Protein AF-A0A0G1YR12-F1 (afdb_monomer_lite)

Sequence (339 aa):
MFDPSAAITYNVSQAGKLYRMRDLPEFLRQFSARSVKFANAVEEYQRSRGLKADGCLGPKTLAALRAGAVVVAPPPEPPRAKETPAENPMLPPDAWLAAVLRPPTPLSGSIRVYGQDVAIDGCRIVRFDEPNSFSFYEDPASFKPRTRKANVTVWHDSVTQDAKSCYQVLRHRRKDDGSLMHLSTHFIIDVDGVIYQCLDPKDVGRHAGGERPGWNAASVGIDIANPLDPSLDGRGRVLRPVSSWSPRKGYWDLTSAQIFAARKLKDTLVKALPIADDCPRTAAKLPVYMRANEYLAPLDPTTYSGSVSHAQISKSRYDGNDALSWLFGEFAPIKESTS

Foldseek 3Di:
DADLVVQLVQQVVCDVPVDDLVPAPPCLSVDDSNDSSNLQSLLVQCVQQVHNSRSHCDPVSVCVRVVPDDGDDDDDDDDDDDDDDDDDDPDPPVVVVVVLPPQDDWDWDWDAAPNDTFIQTRAAEDELPHPPALALVVPPVQKAFAPDQAQEAAEFAQLAQFPVVSSCCQCCPADPVRHHPSADAQWEQTLQLYIGGHDHSRMFGHHQDQDPVGLSNRYHYYYYHFNQPPVDDLVQFDFAQDDLLHPNGTGTAHDSSNLSNLQSVQVRCVVRTNADLDAFAAPVRAHDLDGVPGDGDADDSVPDHYYYYSVNNDVVDRTRSNNCCCSPHPNDDPPDPPD

Radius of gyration: 23.26 Å; chains: 1; bounding box: 72×60×51 Å

Secondary structure (DSSP, 8-state):
---HHHHHHHHHHHBTTTB-GGGS-HHHHTS-TTSHHHHHHHHHHHHHTTS--SS---HHHHHHHHT---PPPPPPPSPPPP-PPPP-----HHHHHHHHT---S--EEEEEETTEEEEEET--EEETTSTT---STT-GGG-EE-SS---EEEEEE-SSSSHHHHHHHHHH-B-TTS-B-----SEEE-TT--EEE-S-TTEE-SSS--SSSPHHHHEEEEEE-----TTS--TTPPEEPPPTTS-TT-EEPPPHHHHHHHHHHHHHHHHHSS--S---B-TTSPBP---TT--PPPP-TTT--EEEEHHHH-TT---SHHHHHHHHSTTSPP-----

Structure (mmCIF, N/CA/C/O backbone):
data_AF-A0A0G1YR12-F1
#
_entry.id   AF-A0A0G1YR12-F1
#
loop_
_atom_site.group_PDB
_atom_site.id
_atom_site.type_symbol
_atom_site.label_atom_id
_atom_site.label_alt_id
_atom_site.label_comp_id
_atom_site.label_asym_id
_atom_site.label_entity_id
_atom_site.label_seq_id
_atom_site.pdbx_PDB_ins_code
_atom_site.Cartn_x
_atom_site.Cartn_y
_atom_site.Cartn_z
_atom_site.occupancy
_atom_site.B_iso_or_equiv
_atom_site.auth_seq_id
_atom_site.auth_comp_id
_atom_site.auth_asym_id
_atom_site.auth_atom_id
_atom_site.pdbx_PDB_model_num
ATOM 1 N N . MET A 1 1 ? 24.520 -30.887 -2.871 1.00 59.59 1 MET A N 1
ATOM 2 C CA . MET A 1 1 ? 24.064 -29.938 -1.837 1.00 59.59 1 MET A CA 1
ATOM 3 C C . MET A 1 1 ? 25.013 -28.753 -1.872 1.00 59.59 1 MET A C 1
ATOM 5 O O . MET A 1 1 ? 26.208 -28.982 -2.009 1.00 59.59 1 MET A O 1
ATOM 9 N N . PHE A 1 2 ? 24.492 -27.530 -1.886 1.00 79.25 2 PHE A N 1
ATOM 10 C CA . PHE A 1 2 ? 25.303 -26.311 -1.912 1.00 79.25 2 PHE A CA 1
ATOM 11 C C . PHE A 1 2 ? 26.054 -26.155 -0.579 1.00 79.25 2 PHE A C 1
ATOM 13 O O . PHE A 1 2 ? 25.431 -26.234 0.477 1.00 79.25 2 PHE A O 1
ATOM 20 N N . ASP A 1 3 ? 27.376 -25.969 -0.641 1.00 84.94 3 ASP A N 1
ATOM 21 C CA . ASP A 1 3 ? 28.241 -25.672 0.509 1.00 84.94 3 ASP A CA 1
ATOM 22 C C . ASP A 1 3 ? 28.806 -24.245 0.365 1.00 84.94 3 ASP A C 1
ATOM 24 O O . ASP A 1 3 ? 29.720 -24.018 -0.441 1.00 84.94 3 ASP A O 1
ATOM 28 N N . PRO A 1 4 ? 28.291 -23.276 1.144 1.00 78.75 4 PRO A N 1
ATOM 29 C CA . PRO A 1 4 ? 28.755 -21.895 1.094 1.00 78.75 4 PRO A CA 1
ATOM 30 C C . PRO A 1 4 ? 30.251 -21.735 1.400 1.00 78.75 4 PRO A C 1
ATOM 32 O O . PRO A 1 4 ? 30.884 -20.840 0.841 1.00 78.75 4 PRO A O 1
ATOM 35 N N . SER A 1 5 ? 30.844 -22.582 2.250 1.00 85.00 5 SER A N 1
ATOM 36 C CA . SER A 1 5 ? 32.256 -22.461 2.648 1.00 85.00 5 SER A CA 1
ATOM 37 C C . SER A 1 5 ? 33.209 -22.817 1.506 1.00 85.00 5 SER A C 1
ATOM 39 O O . SER A 1 5 ? 34.184 -22.094 1.256 1.00 85.00 5 SER A O 1
ATOM 41 N N . ALA A 1 6 ? 32.906 -23.881 0.758 1.00 88.38 6 ALA A N 1
ATOM 42 C CA . ALA A 1 6 ? 33.655 -24.247 -0.442 1.00 88.38 6 ALA A CA 1
ATOM 43 C C . ALA A 1 6 ? 33.517 -23.178 -1.541 1.00 88.38 6 ALA A C 1
ATOM 45 O O . ALA A 1 6 ? 34.512 -22.788 -2.161 1.00 88.38 6 ALA A O 1
ATOM 46 N N . ALA A 1 7 ? 32.307 -22.641 -1.729 1.00 92.06 7 ALA A N 1
ATOM 47 C CA . ALA A 1 7 ? 32.027 -21.594 -2.710 1.00 92.06 7 ALA A CA 1
ATOM 48 C C . ALA A 1 7 ? 32.765 -20.281 -2.400 1.00 92.06 7 ALA A C 1
ATOM 50 O O . ALA A 1 7 ? 33.370 -19.678 -3.288 1.00 92.06 7 ALA A O 1
ATOM 51 N N . ILE A 1 8 ? 32.784 -19.855 -1.133 1.00 94.19 8 ILE A N 1
ATOM 52 C CA . ILE A 1 8 ? 33.560 -18.690 -0.682 1.00 94.19 8 ILE A CA 1
ATOM 53 C C . ILE A 1 8 ? 35.050 -18.906 -0.952 1.00 94.19 8 ILE A C 1
ATOM 55 O O . ILE A 1 8 ? 35.692 -18.042 -1.548 1.00 94.19 8 ILE A O 1
ATOM 59 N N . THR A 1 9 ? 35.596 -20.061 -0.562 1.00 94.00 9 THR A N 1
ATOM 60 C CA . THR A 1 9 ? 37.015 -20.389 -0.787 1.00 94.00 9 THR A CA 1
ATOM 61 C C . THR A 1 9 ? 37.374 -20.294 -2.270 1.00 94.00 9 THR A C 1
ATOM 63 O O . THR A 1 9 ? 38.363 -19.649 -2.636 1.00 94.00 9 THR A O 1
ATOM 66 N N . TYR A 1 10 ? 36.529 -20.851 -3.141 1.00 96.06 10 TYR A N 1
ATOM 67 C CA . TYR A 1 10 ? 36.694 -20.745 -4.586 1.00 96.06 10 TYR A CA 1
ATOM 68 C C . TYR A 1 10 ? 36.650 -19.286 -5.061 1.00 96.06 10 TYR A C 1
ATOM 70 O O . TYR A 1 10 ? 37.607 -18.815 -5.677 1.00 96.06 10 TYR A O 1
ATOM 78 N N . ASN A 1 11 ? 35.591 -18.544 -4.733 1.00 95.69 11 ASN A N 1
ATOM 79 C CA . ASN A 1 11 ? 35.382 -17.164 -5.182 1.00 95.69 11 ASN A CA 1
ATOM 80 C C . ASN A 1 11 ? 36.519 -16.231 -4.744 1.00 95.69 11 ASN A C 1
ATOM 82 O O . ASN A 1 11 ? 37.032 -15.446 -5.541 1.00 95.69 11 ASN A O 1
ATOM 86 N N . VAL A 1 12 ? 36.993 -16.361 -3.505 1.00 94.62 12 VAL A N 1
ATOM 87 C CA . VAL A 1 12 ? 38.148 -15.601 -3.007 1.00 94.62 12 VAL A CA 1
ATOM 88 C C . VAL A 1 12 ? 39.414 -15.929 -3.798 1.00 94.62 12 VAL A C 1
ATOM 90 O O . VAL A 1 12 ? 40.161 -15.015 -4.139 1.00 94.62 12 VAL A O 1
ATOM 93 N N . SER A 1 13 ? 39.646 -17.203 -4.134 1.00 92.94 13 SER A N 1
ATOM 94 C CA . SER A 1 13 ? 40.828 -17.624 -4.904 1.00 92.94 13 SER A CA 1
ATOM 95 C C . SER A 1 13 ? 40.835 -17.120 -6.356 1.00 92.94 13 SER A C 1
ATOM 97 O O . SER A 1 13 ? 41.910 -16.958 -6.944 1.00 92.94 13 SER A O 1
ATOM 99 N N . GLN A 1 14 ? 39.647 -16.893 -6.931 1.00 92.94 14 GLN A N 1
ATOM 100 C CA . GLN A 1 14 ? 39.452 -16.471 -8.320 1.00 92.94 14 GLN A CA 1
ATOM 101 C C . GLN A 1 14 ? 39.283 -14.953 -8.476 1.00 92.94 14 GLN A C 1
ATOM 103 O O . GLN A 1 14 ? 39.513 -14.422 -9.567 1.00 92.94 14 GLN A O 1
ATOM 108 N N . ALA A 1 15 ? 38.926 -14.234 -7.409 1.00 89.62 15 ALA A N 1
ATOM 109 C CA . ALA A 1 15 ? 38.827 -12.780 -7.415 1.00 89.62 15 ALA A CA 1
ATOM 110 C C . ALA A 1 15 ? 40.186 -12.133 -7.754 1.00 89.62 15 ALA A C 1
ATOM 112 O O . ALA A 1 15 ? 41.217 -12.444 -7.165 1.00 89.62 15 ALA A O 1
ATOM 113 N N . GLY A 1 16 ? 40.193 -11.234 -8.738 1.00 82.69 16 GLY A N 1
ATOM 114 C CA . GLY A 1 16 ? 41.398 -10.606 -9.288 1.00 82.69 16 GLY A CA 1
ATOM 115 C C . GLY A 1 16 ? 42.105 -11.424 -10.376 1.00 82.69 16 GLY A C 1
ATOM 116 O O . GLY A 1 16 ? 42.883 -10.845 -11.130 1.00 82.69 16 GLY A O 1
ATOM 117 N N . LYS A 1 17 ? 41.802 -12.725 -10.506 1.00 89.75 17 LYS A N 1
ATOM 118 C CA . LYS A 1 17 ? 42.321 -13.600 -11.573 1.00 89.75 17 LYS A CA 1
ATOM 119 C C . LYS A 1 17 ? 41.303 -13.783 -12.694 1.00 89.75 17 LYS A C 1
ATOM 121 O O . LYS A 1 17 ? 41.575 -13.451 -13.841 1.00 89.75 17 LYS A O 1
ATOM 126 N N . LEU A 1 18 ? 40.124 -14.295 -12.348 1.00 85.00 18 LEU A N 1
ATOM 127 C CA . LEU A 1 18 ? 39.079 -14.669 -13.301 1.00 85.00 18 LEU A CA 1
ATOM 128 C C . LEU A 1 18 ? 38.054 -13.545 -13.517 1.00 85.00 18 LEU A C 1
ATOM 130 O O . LEU A 1 18 ? 37.497 -13.386 -14.603 1.00 85.00 18 LEU A O 1
ATOM 134 N N . TYR A 1 19 ? 37.824 -12.747 -12.478 1.00 89.44 19 TYR A N 1
ATOM 135 C CA . TYR A 1 19 ? 36.933 -11.594 -12.496 1.00 89.44 19 TYR A CA 1
ATOM 136 C C . TYR A 1 19 ? 37.441 -10.519 -11.536 1.00 89.44 19 TYR A C 1
ATOM 138 O O . TYR A 1 19 ? 38.130 -10.820 -10.560 1.00 89.44 19 TYR A O 1
ATOM 146 N N . ARG A 1 20 ? 37.077 -9.256 -11.769 1.00 90.00 20 ARG A N 1
ATOM 147 C CA . ARG A 1 20 ? 37.281 -8.176 -10.795 1.00 90.00 20 ARG A CA 1
ATOM 148 C C . ARG A 1 20 ? 35.928 -7.769 -10.239 1.00 90.00 20 ARG A C 1
ATOM 150 O O . ARG A 1 20 ? 34.984 -7.606 -11.000 1.00 90.00 20 ARG A O 1
ATOM 157 N N . MET A 1 21 ? 35.847 -7.552 -8.927 1.00 86.44 21 MET A N 1
ATOM 158 C CA . MET A 1 21 ? 34.591 -7.192 -8.252 1.00 86.44 21 MET A CA 1
ATOM 159 C C . MET A 1 21 ? 33.902 -5.978 -8.883 1.00 86.44 21 MET A C 1
ATOM 161 O O . MET A 1 21 ? 32.688 -5.972 -9.042 1.00 86.44 21 MET A O 1
ATOM 165 N N . ARG A 1 22 ? 34.683 -4.972 -9.290 1.00 83.56 22 ARG A N 1
ATOM 166 C CA . ARG A 1 22 ? 34.165 -3.747 -9.912 1.00 83.56 22 ARG A CA 1
ATOM 167 C C . ARG A 1 22 ? 33.513 -3.967 -11.285 1.00 83.56 22 ARG A C 1
ATOM 169 O O . ARG A 1 22 ? 32.715 -3.131 -11.684 1.00 83.56 22 ARG A O 1
ATOM 176 N N . ASP A 1 23 ? 33.858 -5.063 -11.965 1.00 81.12 23 ASP A N 1
ATOM 177 C CA . ASP A 1 23 ? 33.374 -5.406 -13.308 1.00 81.12 23 ASP A CA 1
ATOM 178 C C . ASP A 1 23 ? 32.152 -6.352 -13.244 1.00 81.12 23 ASP A C 1
ATOM 180 O O . ASP A 1 23 ? 31.621 -6.755 -14.278 1.00 81.12 23 ASP A O 1
ATOM 184 N N . LEU A 1 24 ? 31.720 -6.746 -12.037 1.00 84.88 24 LEU A N 1
ATOM 185 C CA . LEU A 1 24 ? 30.537 -7.582 -11.835 1.00 84.88 24 LEU A CA 1
ATOM 186 C C . LEU A 1 24 ? 29.256 -6.738 -11.773 1.00 84.88 24 LEU A C 1
ATOM 188 O O . LEU A 1 24 ? 29.301 -5.587 -11.326 1.00 84.88 24 LEU A O 1
ATOM 192 N N . PRO A 1 25 ? 28.096 -7.318 -12.134 1.00 76.75 25 PRO A N 1
ATOM 193 C CA . PRO A 1 25 ? 26.802 -6.680 -11.934 1.00 76.75 25 PRO A CA 1
ATOM 194 C C . PRO A 1 25 ? 26.572 -6.283 -10.477 1.00 76.75 25 PRO A C 1
ATOM 196 O O . PRO A 1 25 ? 27.040 -6.949 -9.549 1.00 76.75 25 PRO A O 1
ATOM 199 N N . GLU A 1 26 ? 25.805 -5.215 -10.279 1.00 69.50 26 GLU A N 1
ATOM 200 C CA . GLU A 1 26 ? 25.581 -4.602 -8.969 1.00 69.50 26 GLU A CA 1
ATOM 201 C C . GLU A 1 26 ? 25.092 -5.595 -7.909 1.00 69.50 26 GLU A C 1
ATOM 203 O O . GLU A 1 26 ? 25.606 -5.592 -6.790 1.00 69.50 26 GLU A O 1
ATOM 208 N N . PHE A 1 27 ? 24.204 -6.519 -8.294 1.00 78.31 27 PHE A N 1
ATOM 209 C CA . PHE A 1 27 ? 23.648 -7.517 -7.382 1.00 78.31 27 PHE A CA 1
ATOM 210 C C . PHE A 1 27 ? 24.706 -8.457 -6.771 1.00 78.31 27 PHE A C 1
ATOM 212 O O . PHE A 1 27 ? 24.502 -8.942 -5.660 1.00 78.31 27 PHE A O 1
ATOM 219 N N . LEU A 1 28 ? 25.848 -8.662 -7.445 1.00 85.44 28 LEU A N 1
ATOM 220 C CA . LEU A 1 28 ? 27.014 -9.380 -6.912 1.00 85.44 28 LEU A CA 1
ATOM 221 C C . LEU A 1 28 ? 28.049 -8.426 -6.307 1.00 85.44 28 LEU A C 1
ATOM 223 O O . LEU A 1 28 ? 28.616 -8.718 -5.256 1.00 85.44 28 LEU A O 1
ATOM 227 N N . ARG A 1 29 ? 28.303 -7.278 -6.949 1.00 86.88 29 ARG A N 1
ATOM 228 C CA . ARG A 1 29 ? 29.342 -6.310 -6.549 1.00 86.88 29 ARG A CA 1
ATOM 229 C C . ARG A 1 29 ? 29.105 -5.698 -5.165 1.00 86.88 29 ARG A C 1
ATOM 231 O O . ARG A 1 29 ? 30.073 -5.329 -4.504 1.00 86.88 29 ARG A O 1
ATOM 238 N N . GLN A 1 30 ? 27.852 -5.617 -4.720 1.00 80.25 30 GLN A N 1
ATOM 239 C CA . GLN A 1 30 ? 27.486 -5.125 -3.385 1.00 80.25 30 GLN A CA 1
ATOM 240 C C . GLN A 1 30 ? 27.946 -6.037 -2.232 1.00 80.25 30 GLN A C 1
ATOM 242 O O . GLN A 1 30 ? 27.966 -5.615 -1.076 1.00 80.25 30 GLN A O 1
ATOM 247 N N . PHE A 1 31 ? 28.323 -7.286 -2.521 1.00 87.50 31 PHE A N 1
ATOM 248 C CA . PHE A 1 31 ? 28.778 -8.244 -1.519 1.00 87.50 31 PHE A CA 1
ATOM 249 C C . PHE A 1 31 ? 30.265 -8.550 -1.692 1.00 87.50 31 PHE A C 1
ATOM 251 O O . PHE A 1 31 ? 30.774 -8.667 -2.800 1.00 87.50 31 PHE A O 1
ATOM 258 N N . SER A 1 32 ? 30.987 -8.732 -0.585 1.00 89.94 32 SER A N 1
ATOM 259 C CA . SER A 1 32 ? 32.380 -9.189 -0.641 1.00 89.94 32 SER A CA 1
ATOM 260 C C . SER A 1 32 ? 32.446 -10.645 -1.106 1.00 89.94 32 SER A C 1
ATOM 262 O O . SER A 1 32 ? 31.692 -11.471 -0.594 1.00 89.94 32 SER A O 1
ATOM 264 N N . ALA A 1 33 ? 33.401 -10.997 -1.977 1.00 89.12 33 ALA A N 1
ATOM 265 C CA 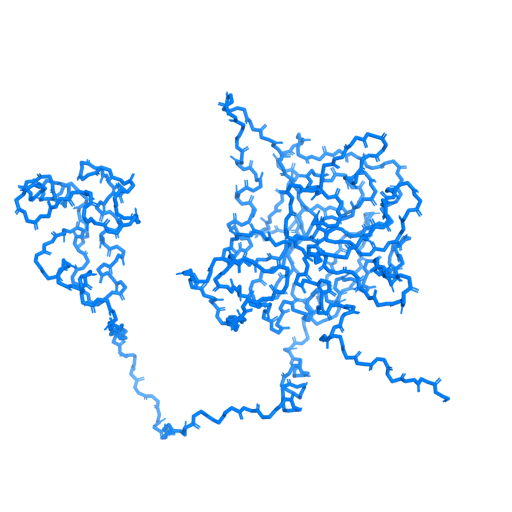. ALA A 1 33 ? 33.648 -12.387 -2.394 1.00 89.12 33 ALA A CA 1
ATOM 266 C C . ALA A 1 33 ? 33.947 -13.341 -1.216 1.00 89.12 33 ALA A C 1
ATOM 268 O O . ALA A 1 33 ? 33.811 -14.552 -1.355 1.00 89.12 33 ALA A O 1
ATOM 269 N N . ARG A 1 34 ? 34.324 -12.796 -0.047 1.00 91.19 34 ARG A N 1
ATOM 270 C CA . ARG A 1 34 ? 34.525 -13.533 1.215 1.00 91.19 34 ARG A CA 1
ATOM 271 C C . ARG A 1 34 ? 33.226 -13.837 1.973 1.00 91.19 34 ARG A C 1
ATOM 273 O O . ARG A 1 34 ? 33.273 -14.467 3.021 1.00 91.19 34 ARG A O 1
ATOM 280 N N . SER A 1 35 ? 32.085 -13.324 1.516 1.00 89.19 35 SER A N 1
ATOM 281 C CA . SER A 1 35 ? 30.821 -13.387 2.251 1.00 89.19 35 SER A CA 1
ATOM 282 C C . SER A 1 35 ? 29.912 -14.507 1.755 1.00 89.19 35 SER A C 1
ATOM 284 O O . SER A 1 35 ? 29.812 -14.765 0.556 1.00 89.19 35 SER A O 1
ATOM 286 N N . VAL A 1 36 ? 29.158 -15.094 2.686 1.00 80.44 36 VAL A N 1
ATOM 287 C CA . VAL A 1 36 ? 28.078 -16.049 2.381 1.00 80.44 36 VAL A CA 1
ATOM 288 C C . VAL A 1 36 ? 27.033 -15.419 1.455 1.00 80.44 36 VAL A C 1
ATOM 290 O O . VAL A 1 36 ? 26.537 -16.076 0.549 1.00 80.44 36 VAL A O 1
ATOM 293 N N . LYS A 1 37 ? 26.758 -14.115 1.611 1.00 85.88 37 LYS A N 1
ATOM 294 C CA . LYS A 1 37 ? 25.823 -13.371 0.750 1.00 85.88 37 LYS A CA 1
ATOM 295 C C . LYS A 1 37 ? 26.249 -13.380 -0.721 1.00 85.88 37 LYS A C 1
ATOM 297 O O . LYS A 1 37 ? 25.400 -13.544 -1.586 1.00 85.88 37 LYS A O 1
ATOM 302 N N . PHE A 1 38 ? 27.549 -13.263 -1.002 1.00 91.44 38 PHE A N 1
ATOM 303 C CA . PHE A 1 38 ? 28.068 -13.350 -2.369 1.00 91.44 38 PHE A CA 1
ATOM 304 C C . PHE A 1 38 ? 27.909 -14.761 -2.944 1.00 91.44 38 PHE A C 1
ATOM 306 O O . PHE A 1 38 ? 27.400 -14.904 -4.050 1.00 91.44 38 PHE A O 1
ATOM 313 N N . ALA A 1 39 ? 28.281 -15.802 -2.189 1.00 90.62 39 ALA A N 1
ATOM 314 C CA . ALA A 1 39 ? 28.115 -17.189 -2.631 1.00 90.62 39 ALA A CA 1
ATOM 315 C C . ALA A 1 39 ? 26.640 -17.537 -2.905 1.00 90.62 39 ALA A C 1
ATOM 317 O O . ALA A 1 39 ? 26.338 -18.136 -3.933 1.00 90.62 39 ALA A O 1
ATOM 318 N N . ASN A 1 40 ? 25.723 -17.087 -2.044 1.00 86.25 40 ASN A N 1
ATOM 319 C CA . ASN A 1 40 ? 24.283 -17.279 -2.228 1.00 86.25 40 ASN A CA 1
ATOM 320 C C . ASN A 1 40 ? 23.756 -16.531 -3.459 1.00 86.25 40 ASN A C 1
ATOM 322 O O . ASN A 1 40 ? 23.006 -17.102 -4.239 1.00 86.25 40 ASN A O 1
ATOM 326 N N . ALA A 1 41 ? 24.177 -15.283 -3.678 1.00 81.00 41 ALA A N 1
ATOM 327 C CA . ALA A 1 41 ? 23.751 -14.512 -4.846 1.00 81.00 41 ALA A CA 1
ATOM 328 C C . ALA A 1 41 ? 24.258 -15.124 -6.170 1.00 81.00 41 ALA A C 1
ATOM 330 O O . ALA A 1 41 ? 23.570 -15.071 -7.190 1.00 81.00 41 ALA A O 1
ATOM 331 N N . VAL A 1 42 ? 25.449 -15.737 -6.167 1.00 91.75 42 VAL A N 1
ATOM 332 C CA . VAL A 1 42 ? 25.963 -16.500 -7.317 1.00 91.75 42 VAL A CA 1
ATOM 333 C C . VAL A 1 42 ? 25.156 -17.782 -7.530 1.00 91.75 42 VAL A C 1
ATOM 335 O O . VAL A 1 42 ? 24.821 -18.100 -8.668 1.00 91.75 42 VAL A O 1
ATOM 338 N N . GLU A 1 43 ? 24.828 -18.499 -6.458 1.00 92.56 43 GLU A N 1
ATOM 339 C CA . GLU A 1 43 ? 24.039 -19.736 -6.494 1.00 92.56 43 GLU A CA 1
ATOM 340 C C . GLU A 1 43 ? 22.628 -19.493 -7.040 1.00 92.56 43 GLU A C 1
ATOM 342 O O . GLU A 1 43 ? 22.175 -20.195 -7.946 1.00 92.56 43 GLU A O 1
ATOM 347 N N . GLU A 1 44 ? 21.977 -18.434 -6.570 1.00 85.31 44 GLU A N 1
ATOM 348 C CA . GLU A 1 44 ? 20.661 -18.001 -7.027 1.00 85.31 44 GLU A CA 1
ATOM 349 C C . GLU A 1 44 ? 20.685 -17.609 -8.509 1.00 85.31 44 GLU A C 1
ATOM 351 O O . GLU A 1 44 ? 19.844 -18.053 -9.298 1.00 85.31 44 GLU A O 1
ATOM 356 N N . TYR A 1 45 ? 21.715 -16.868 -8.927 1.00 87.56 45 TYR A N 1
ATOM 357 C CA . TYR A 1 45 ? 21.920 -16.558 -10.336 1.00 87.56 45 TYR A CA 1
ATOM 358 C C . TYR A 1 45 ? 22.114 -17.832 -11.172 1.00 87.56 45 TYR A C 1
ATOM 360 O O . TYR A 1 45 ? 21.470 -17.988 -12.209 1.00 87.56 45 TYR A O 1
ATOM 368 N N . GLN A 1 46 ? 22.947 -18.773 -10.723 1.00 92.75 46 GLN A N 1
ATOM 369 C CA . GLN A 1 46 ? 23.169 -20.043 -11.417 1.00 92.75 46 GLN A CA 1
ATOM 370 C C . GLN A 1 46 ? 21.873 -20.844 -11.560 1.00 92.75 46 GLN A C 1
ATOM 372 O O . GLN A 1 46 ? 21.569 -21.304 -12.663 1.00 92.75 46 GLN A O 1
ATOM 377 N N . ARG A 1 47 ? 21.077 -20.943 -10.490 1.00 84.31 47 ARG A N 1
ATOM 378 C CA . ARG A 1 47 ? 19.776 -21.621 -10.504 1.00 84.31 47 ARG A CA 1
ATOM 379 C C . ARG A 1 47 ? 18.822 -20.981 -11.514 1.00 84.31 47 ARG A C 1
ATOM 381 O O . ARG A 1 47 ? 18.206 -21.696 -12.298 1.00 84.31 47 ARG A O 1
ATOM 388 N N . SER A 1 48 ? 18.774 -19.648 -11.573 1.00 73.50 48 SER A N 1
ATOM 389 C CA . SER A 1 48 ? 17.933 -18.918 -12.538 1.00 73.50 48 SER A CA 1
ATOM 390 C C . SER A 1 48 ? 18.371 -19.071 -14.004 1.00 73.50 48 SER A C 1
ATOM 392 O O . SER A 1 48 ? 17.611 -18.761 -14.919 1.00 73.50 48 SER A O 1
ATOM 394 N N . ARG A 1 49 ? 19.597 -19.551 -14.247 1.00 79.44 49 ARG A N 1
ATOM 395 C CA . ARG A 1 49 ? 20.173 -19.760 -15.586 1.00 79.44 49 ARG A CA 1
ATOM 396 C C . ARG A 1 49 ? 20.307 -21.232 -15.968 1.00 79.44 49 ARG A C 1
ATOM 398 O O . ARG A 1 49 ? 20.944 -21.529 -16.976 1.00 79.44 49 ARG A O 1
ATOM 405 N N . GLY A 1 50 ? 19.756 -22.146 -15.166 1.00 80.19 50 GLY A N 1
ATOM 406 C CA . GLY A 1 50 ? 19.908 -23.587 -15.383 1.00 80.19 50 GLY A CA 1
ATOM 407 C C . GLY A 1 50 ? 21.365 -24.060 -15.300 1.00 80.19 50 GLY A C 1
ATOM 408 O O . GLY A 1 50 ? 21.718 -25.107 -15.841 1.00 80.19 50 GLY A O 1
ATOM 409 N N . LEU A 1 51 ? 22.236 -23.280 -14.656 1.00 86.38 51 LEU A N 1
ATOM 410 C CA . LEU A 1 51 ? 23.613 -23.666 -14.383 1.00 86.38 51 LEU A CA 1
ATOM 411 C C . LEU A 1 51 ? 23.660 -24.523 -13.117 1.00 86.38 51 LEU A C 1
ATOM 413 O O . LEU A 1 51 ? 22.754 -24.508 -12.285 1.00 86.38 51 LEU A O 1
ATOM 417 N N . LYS A 1 52 ? 24.772 -25.239 -12.935 1.00 91.75 52 LYS A N 1
ATOM 418 C CA . LYS A 1 52 ? 25.059 -25.901 -11.663 1.00 91.75 52 LYS A CA 1
ATOM 419 C C . LYS A 1 52 ? 25.116 -24.839 -10.560 1.00 91.75 52 LYS A C 1
ATOM 421 O O . LYS A 1 52 ? 26.020 -24.012 -10.566 1.00 91.75 52 LYS A O 1
ATOM 426 N N . ALA A 1 53 ? 24.152 -24.879 -9.646 1.00 91.88 53 ALA A N 1
ATOM 427 C CA . ALA A 1 53 ? 24.020 -23.934 -8.546 1.00 91.88 53 ALA A CA 1
ATOM 428 C C . ALA A 1 53 ? 24.942 -24.333 -7.381 1.00 91.88 53 ALA A C 1
ATOM 430 O O . ALA A 1 53 ? 24.535 -24.975 -6.414 1.00 91.88 53 ALA A O 1
ATOM 431 N N . ASP A 1 54 ? 26.231 -24.041 -7.536 1.00 94.19 54 ASP A N 1
ATOM 432 C CA . ASP A 1 54 ? 27.279 -24.327 -6.551 1.00 94.19 54 ASP A CA 1
ATOM 433 C C . ASP A 1 54 ? 27.848 -23.069 -5.877 1.00 94.19 54 ASP A C 1
ATOM 435 O O . ASP A 1 54 ? 28.741 -23.176 -5.041 1.00 94.19 54 ASP A O 1
ATOM 439 N N . GLY A 1 55 ? 27.327 -21.885 -6.209 1.00 92.62 55 GLY A N 1
ATOM 440 C CA . GLY A 1 55 ? 27.758 -20.590 -5.679 1.00 92.62 55 GLY A CA 1
ATOM 441 C C . GLY A 1 55 ? 29.143 -20.148 -6.147 1.00 92.62 55 GLY A C 1
ATOM 442 O O . GLY A 1 55 ? 29.649 -19.125 -5.678 1.00 92.62 55 GLY A O 1
ATOM 443 N N . CYS A 1 56 ? 29.766 -20.886 -7.070 1.00 97.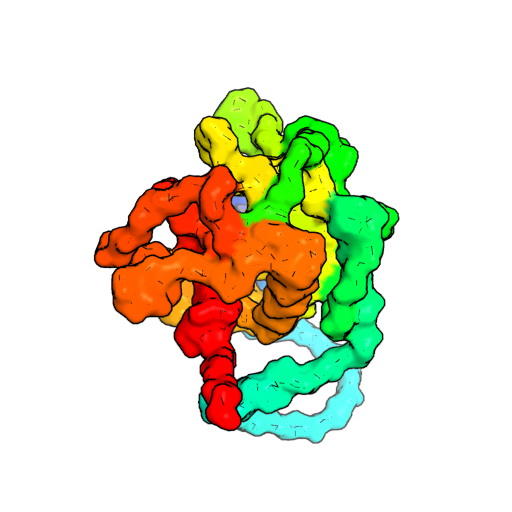06 56 CYS A N 1
ATOM 444 C CA . CYS A 1 56 ? 31.088 -20.591 -7.611 1.00 97.06 56 CYS A CA 1
ATOM 445 C C . CYS A 1 56 ? 30.986 -19.716 -8.869 1.00 97.06 56 CYS A C 1
ATOM 447 O O . CYS A 1 56 ? 30.429 -20.104 -9.901 1.00 97.06 56 CYS A O 1
ATOM 449 N N . LEU A 1 57 ? 31.606 -18.538 -8.838 1.00 94.81 57 LEU A N 1
ATOM 450 C CA . LEU A 1 57 ? 31.644 -17.601 -9.959 1.00 94.81 57 LEU A CA 1
ATOM 451 C C . LEU A 1 57 ? 32.729 -17.993 -10.980 1.00 94.81 57 LEU A C 1
ATOM 453 O O . LEU A 1 57 ? 33.694 -17.270 -11.221 1.00 94.81 57 LEU A O 1
ATOM 457 N N . GLY A 1 58 ? 32.591 -19.192 -11.545 1.00 93.75 58 GLY A N 1
ATOM 458 C CA . GLY A 1 58 ? 33.519 -19.764 -12.520 1.00 93.75 58 GLY A CA 1
ATOM 459 C C . GLY A 1 58 ? 33.273 -19.300 -13.965 1.00 93.75 58 GLY A C 1
ATOM 460 O O . GLY A 1 58 ? 32.340 -18.537 -14.231 1.00 93.75 58 GLY A O 1
ATOM 461 N N . PRO A 1 59 ? 34.063 -19.797 -14.940 1.00 91.75 59 PRO A N 1
ATOM 462 C CA . PRO A 1 59 ? 34.017 -19.327 -16.328 1.00 91.75 59 PRO A CA 1
ATOM 463 C C . PRO A 1 59 ? 32.637 -19.443 -16.985 1.00 91.75 59 PRO A C 1
ATOM 465 O O . PRO A 1 59 ? 32.237 -18.540 -17.711 1.00 91.75 59 PRO A O 1
ATOM 468 N N . LYS A 1 60 ? 31.883 -20.516 -16.702 1.00 86.88 60 LYS A N 1
ATOM 469 C CA . LYS A 1 60 ? 30.524 -20.716 -17.239 1.00 86.88 60 LYS A CA 1
ATOM 470 C C . LYS A 1 60 ? 29.522 -19.709 -16.667 1.00 86.88 60 LYS A C 1
ATOM 472 O O . LYS A 1 60 ? 28.740 -19.138 -17.418 1.00 86.88 60 LYS A O 1
ATOM 477 N N . THR A 1 61 ? 29.588 -19.445 -15.361 1.00 93.19 61 THR A N 1
ATOM 478 C CA . THR A 1 61 ? 28.749 -18.437 -14.699 1.00 93.19 61 THR A CA 1
ATOM 479 C C . THR A 1 61 ? 29.087 -17.032 -15.201 1.00 93.19 61 THR A C 1
ATOM 481 O O . THR A 1 61 ? 28.192 -16.256 -15.512 1.00 93.19 61 THR A O 1
ATOM 484 N N . LEU A 1 62 ? 30.376 -16.714 -15.367 1.00 88.38 62 LEU A N 1
ATOM 485 C CA . LEU A 1 62 ? 30.831 -15.439 -15.933 1.00 88.38 62 LEU A CA 1
ATOM 486 C C . LEU A 1 62 ? 30.448 -15.274 -17.406 1.00 88.38 62 LEU A C 1
ATOM 488 O O . LEU A 1 62 ? 30.087 -14.174 -17.817 1.00 88.38 62 LEU A O 1
ATOM 492 N N . ALA A 1 63 ? 30.509 -16.346 -18.199 1.00 83.25 63 ALA A N 1
ATOM 493 C CA . ALA A 1 63 ? 30.031 -16.337 -19.576 1.00 83.25 63 ALA A CA 1
ATOM 494 C C . ALA A 1 63 ? 28.526 -16.044 -19.625 1.00 83.25 63 ALA A C 1
ATOM 496 O O . ALA A 1 63 ? 28.119 -15.169 -20.379 1.00 83.25 63 ALA A O 1
ATOM 497 N N . ALA A 1 64 ? 27.724 -16.676 -18.762 1.00 82.44 64 ALA A N 1
ATOM 498 C CA . ALA A 1 64 ? 26.295 -16.386 -18.652 1.00 82.44 64 ALA A CA 1
ATOM 499 C C . ALA A 1 64 ? 26.015 -14.933 -18.218 1.00 82.44 64 ALA A C 1
ATOM 501 O O . ALA A 1 64 ? 25.110 -14.300 -18.759 1.00 82.44 64 ALA A O 1
ATOM 502 N N . LEU A 1 65 ? 26.818 -14.376 -17.300 1.00 81.75 65 LEU A N 1
ATOM 503 C CA . LEU A 1 65 ? 26.699 -12.973 -16.872 1.00 81.75 65 LEU A CA 1
ATOM 504 C C . LEU A 1 65 ? 27.022 -11.991 -18.004 1.00 81.75 65 LEU A C 1
ATOM 506 O O . LEU A 1 65 ? 26.375 -10.953 -18.109 1.00 81.75 65 LEU A O 1
ATOM 510 N N . ARG A 1 66 ? 28.011 -12.316 -18.846 1.00 79.50 66 ARG A N 1
ATOM 511 C CA . ARG A 1 66 ? 28.423 -11.495 -19.998 1.00 79.50 66 ARG A CA 1
ATOM 512 C C . ARG A 1 66 ? 27.478 -11.627 -21.189 1.00 79.50 66 ARG A C 1
ATOM 514 O O . ARG A 1 66 ? 27.294 -10.661 -21.915 1.00 79.50 66 ARG A O 1
ATOM 521 N N . ALA A 1 67 ? 26.885 -12.800 -21.380 1.00 67.94 67 ALA A N 1
ATOM 522 C CA . ALA A 1 67 ? 26.041 -13.125 -22.524 1.00 67.94 67 ALA A CA 1
ATOM 523 C C . ALA A 1 67 ? 24.603 -12.588 -22.422 1.00 67.94 67 ALA A C 1
ATOM 525 O O . ALA A 1 67 ? 23.763 -13.086 -23.155 1.00 67.94 67 ALA A O 1
ATOM 526 N N . GLY A 1 68 ? 24.321 -11.638 -21.513 1.00 60.09 68 GLY A N 1
ATOM 527 C CA . GLY A 1 68 ? 23.025 -10.976 -21.298 1.00 60.09 68 GLY A CA 1
ATOM 528 C C . GLY A 1 68 ? 21.897 -11.411 -22.243 1.00 60.09 68 GLY A C 1
ATOM 529 O O . GLY A 1 68 ? 21.845 -10.929 -23.365 1.00 60.09 68 GLY A O 1
ATOM 530 N N . ALA A 1 69 ? 21.003 -12.274 -21.731 1.00 42.25 69 ALA A N 1
ATOM 531 C CA . ALA A 1 69 ? 19.862 -12.928 -22.396 1.00 42.25 69 ALA A CA 1
ATOM 532 C C . ALA A 1 69 ? 20.124 -14.336 -22.972 1.00 42.25 69 ALA A C 1
ATOM 534 O O . ALA A 1 69 ? 20.483 -14.478 -24.126 1.00 42.25 69 ALA A O 1
ATOM 535 N N . VAL A 1 70 ? 19.834 -15.369 -22.164 1.00 28.92 70 VAL A N 1
ATOM 536 C CA . VAL A 1 70 ? 18.911 -16.493 -22.458 1.00 28.92 70 VAL A CA 1
ATOM 537 C C . VAL A 1 70 ? 18.452 -17.049 -21.097 1.00 28.92 70 VAL A C 1
ATOM 539 O O . VAL A 1 70 ? 19.266 -17.217 -20.184 1.00 28.92 70 VAL A O 1
ATOM 542 N N . VAL A 1 71 ? 17.151 -17.273 -20.909 1.00 32.97 71 VAL A N 1
ATOM 543 C CA . VAL A 1 71 ? 16.606 -18.074 -19.798 1.00 32.97 71 VAL A CA 1
ATOM 544 C C . VAL A 1 71 ? 16.290 -19.445 -20.388 1.00 32.97 71 VAL A C 1
ATOM 546 O O . VAL A 1 71 ? 15.490 -19.534 -21.314 1.00 32.97 71 VAL A O 1
ATOM 549 N N . VAL A 1 72 ? 16.948 -20.499 -19.906 1.00 27.89 72 VAL A N 1
ATOM 550 C CA . VAL A 1 72 ? 16.553 -21.882 -20.207 1.00 27.89 72 VAL A CA 1
ATOM 551 C C . VAL A 1 72 ? 15.584 -22.312 -19.110 1.00 27.89 72 VAL A C 1
ATOM 553 O O . VAL A 1 72 ? 15.908 -22.215 -17.927 1.00 27.89 72 VAL A O 1
ATOM 556 N N . ALA A 1 73 ? 14.383 -22.720 -19.516 1.00 31.19 73 ALA A N 1
ATOM 557 C CA . ALA A 1 73 ? 13.305 -23.173 -18.643 1.00 31.19 73 ALA A CA 1
ATOM 558 C C . ALA A 1 73 ? 13.685 -24.445 -17.843 1.00 31.19 73 ALA A C 1
ATOM 560 O O . ALA A 1 73 ? 14.516 -25.231 -18.309 1.00 31.19 73 ALA A O 1
ATOM 561 N N . PRO A 1 74 ? 13.087 -24.672 -16.655 1.00 34.00 74 PRO A N 1
ATOM 562 C CA . PRO A 1 74 ? 13.306 -25.883 -15.858 1.00 34.00 74 PRO A CA 1
ATOM 563 C C . PRO A 1 74 ? 12.718 -27.142 -16.542 1.00 34.00 74 PRO A C 1
ATOM 565 O O . PRO A 1 74 ? 11.853 -27.013 -17.411 1.00 34.00 74 PRO A O 1
ATOM 568 N N . PRO A 1 75 ? 13.184 -28.361 -16.193 1.00 31.86 75 PRO A N 1
ATOM 569 C CA . PRO A 1 75 ? 12.789 -29.595 -16.878 1.00 31.86 75 PRO A CA 1
ATOM 570 C C . PRO A 1 75 ? 11.319 -29.977 -16.597 1.00 31.86 75 PRO A C 1
ATOM 572 O O . PRO A 1 75 ? 10.828 -29.706 -15.501 1.00 31.86 75 PRO A O 1
ATOM 575 N N . PRO A 1 76 ? 10.615 -30.606 -17.562 1.00 31.08 76 PRO A N 1
ATOM 576 C CA . PRO A 1 76 ? 9.168 -30.802 -17.498 1.00 31.08 76 PRO A CA 1
ATOM 577 C C . PRO A 1 76 ? 8.743 -31.997 -16.628 1.00 31.08 76 PRO A C 1
ATOM 579 O O . PRO A 1 76 ? 9.379 -33.052 -16.636 1.00 31.08 76 PRO A O 1
ATOM 582 N N . GLU A 1 77 ? 7.608 -31.836 -15.944 1.00 33.06 77 GLU A N 1
ATOM 583 C CA . GLU A 1 77 ? 6.780 -32.926 -15.411 1.00 33.06 77 GLU A CA 1
ATOM 584 C C . GLU A 1 77 ? 6.093 -33.725 -16.549 1.00 33.06 77 GLU A C 1
ATOM 586 O O . GLU A 1 77 ? 5.933 -33.206 -17.660 1.00 33.06 77 GLU A O 1
ATOM 591 N N . PRO A 1 78 ? 5.715 -35.000 -16.312 1.00 32.56 78 PRO A N 1
ATOM 592 C CA . PRO A 1 78 ? 5.251 -35.927 -17.350 1.00 32.56 78 PRO A CA 1
ATOM 593 C C . PRO A 1 78 ? 3.941 -35.501 -18.049 1.00 32.56 78 PRO A C 1
ATOM 595 O O . PRO A 1 78 ? 3.155 -34.717 -17.519 1.00 32.56 78 PRO A O 1
ATOM 598 N N . PRO A 1 79 ? 3.699 -36.005 -19.276 1.00 34.31 79 PRO A N 1
ATOM 599 C CA . PRO A 1 79 ? 2.991 -35.265 -20.312 1.00 34.31 79 PRO A CA 1
ATOM 600 C C . PRO A 1 79 ? 1.468 -35.313 -20.163 1.00 34.31 79 PRO A C 1
ATOM 602 O O . PRO A 1 79 ? 0.865 -36.386 -20.148 1.00 34.31 79 PRO A O 1
ATOM 605 N N . ARG A 1 80 ? 0.834 -34.136 -20.208 1.00 29.84 80 ARG A N 1
ATOM 606 C CA . ARG A 1 80 ? -0.559 -33.989 -20.653 1.00 29.84 80 ARG A CA 1
ATOM 607 C C . ARG A 1 80 ? -0.571 -33.471 -22.096 1.00 29.84 80 ARG A C 1
ATOM 609 O O . ARG A 1 80 ? 0.332 -32.749 -22.504 1.00 29.84 80 ARG A O 1
ATOM 616 N N . ALA A 1 81 ? -1.543 -33.954 -22.868 1.00 31.28 81 ALA A N 1
ATOM 617 C CA . ALA A 1 81 ? -1.605 -33.911 -24.328 1.00 31.28 81 ALA A CA 1
ATOM 618 C C . ALA A 1 81 ? -1.355 -32.527 -24.958 1.00 31.28 81 ALA A C 1
ATOM 620 O O . ALA A 1 81 ? -1.736 -31.494 -24.419 1.00 31.28 81 ALA A O 1
ATOM 621 N N . LYS A 1 82 ? -0.699 -32.562 -26.125 1.00 28.83 82 LYS A N 1
ATOM 622 C CA . LYS A 1 82 ? -0.224 -31.414 -26.901 1.00 28.83 82 LYS A CA 1
ATOM 623 C C . LYS A 1 82 ? -1.391 -30.595 -27.461 1.00 28.83 82 LYS A C 1
ATOM 625 O O . LYS A 1 82 ? -2.125 -31.102 -28.304 1.00 28.83 82 LYS A O 1
ATOM 630 N N . GLU A 1 83 ? -1.455 -29.320 -27.099 1.00 31.05 83 GLU A N 1
ATOM 631 C CA . GLU A 1 83 ? -2.065 -28.287 -27.937 1.00 31.05 83 GLU A CA 1
ATOM 632 C C . GLU A 1 83 ? -0.952 -27.372 -28.465 1.00 31.05 83 GLU A C 1
ATOM 634 O O . GLU A 1 83 ? -0.036 -26.973 -27.744 1.00 31.05 83 GLU A O 1
ATOM 639 N N . THR A 1 84 ? -0.981 -27.140 -29.772 1.00 28.47 84 THR A N 1
ATOM 640 C CA . THR A 1 84 ? -0.036 -26.330 -30.549 1.00 28.47 84 THR A CA 1
ATOM 641 C C . THR A 1 84 ? -0.046 -24.862 -30.091 1.00 28.47 84 THR A C 1
ATOM 643 O O . THR A 1 84 ? -1.131 -24.335 -29.851 1.00 28.47 84 THR A O 1
ATOM 646 N N . PRO A 1 85 ? 1.104 -24.157 -30.010 1.00 31.81 85 PRO A N 1
ATOM 647 C CA . PRO A 1 85 ? 1.124 -22.746 -29.630 1.00 31.81 85 PRO A CA 1
ATOM 648 C C . PRO A 1 85 ? 0.525 -21.886 -30.747 1.00 31.81 85 PRO A C 1
ATOM 650 O O . PRO A 1 85 ? 1.075 -21.829 -31.846 1.00 31.81 85 PRO A O 1
ATOM 653 N N . ALA A 1 86 ? -0.589 -21.213 -30.463 1.00 32.66 86 ALA A N 1
ATOM 654 C CA . ALA A 1 86 ? -1.042 -20.087 -31.265 1.00 32.66 86 ALA A CA 1
ATOM 655 C C . ALA A 1 86 ? -0.162 -18.865 -30.954 1.00 32.66 86 ALA A C 1
ATOM 657 O O . ALA A 1 86 ? 0.160 -18.602 -29.792 1.00 32.66 86 ALA A O 1
ATOM 658 N N . GLU A 1 87 ? 0.234 -18.137 -31.998 1.00 30.80 87 GLU A N 1
ATOM 659 C CA . GLU A 1 87 ? 0.827 -16.803 -31.899 1.00 30.80 87 GLU A CA 1
ATOM 660 C C . GLU A 1 87 ? -0.010 -15.926 -30.967 1.00 30.80 87 GLU A C 1
ATOM 662 O O . GLU A 1 87 ? -1.232 -15.907 -31.071 1.00 30.80 87 GLU A O 1
ATOM 667 N N . ASN A 1 88 ? 0.654 -15.212 -30.058 1.00 34.84 88 ASN A N 1
ATOM 668 C CA . ASN A 1 88 ? 0.028 -14.280 -29.129 1.00 34.84 88 ASN A CA 1
ATOM 669 C C . ASN A 1 88 ? -0.552 -13.091 -29.919 1.00 34.84 88 ASN A C 1
ATOM 671 O O . ASN A 1 88 ? 0.229 -12.230 -30.340 1.00 34.84 88 ASN A O 1
ATOM 675 N N . PRO A 1 89 ? -1.877 -12.994 -30.142 1.00 36.50 89 PRO A N 1
ATOM 676 C CA . PRO A 1 89 ? -2.438 -11.809 -30.754 1.00 36.50 89 PRO A CA 1
ATOM 677 C C . PRO A 1 89 ? -2.517 -10.762 -29.647 1.00 36.50 89 PRO A C 1
ATOM 679 O O . PRO A 1 89 ? -3.123 -11.001 -28.600 1.00 36.50 89 PRO A O 1
ATOM 682 N N . MET A 1 90 ? -1.922 -9.587 -29.864 1.00 39.62 90 MET A N 1
ATOM 683 C CA . MET A 1 90 ? -2.304 -8.403 -29.095 1.00 39.62 90 MET A CA 1
ATOM 684 C C . MET A 1 90 ? -3.831 -8.308 -29.126 1.00 39.62 90 MET A C 1
ATOM 686 O O . MET A 1 90 ? -4.420 -8.083 -30.183 1.00 39.62 90 MET A O 1
ATOM 690 N N . LEU A 1 91 ? -4.466 -8.532 -27.976 1.00 37.81 91 LEU A N 1
ATOM 691 C CA . LEU A 1 91 ? -5.902 -8.360 -27.848 1.00 37.81 91 LEU A CA 1
ATOM 692 C C . LEU A 1 91 ? -6.227 -6.880 -28.096 1.00 37.81 91 LEU A C 1
ATOM 694 O O . LEU A 1 91 ? -5.532 -6.013 -27.554 1.00 37.81 91 LEU A O 1
ATOM 698 N N . PRO A 1 92 ? -7.254 -6.574 -28.907 1.00 39.69 92 PRO A N 1
ATOM 699 C CA . PRO A 1 92 ? -7.703 -5.203 -29.083 1.00 39.69 92 PRO A CA 1
ATOM 700 C C . PRO A 1 92 ? -8.139 -4.614 -27.725 1.00 39.69 92 PRO A C 1
ATOM 702 O O . PRO A 1 92 ? -8.559 -5.375 -26.843 1.00 39.69 92 PRO A O 1
ATOM 705 N N . PRO A 1 93 ? -8.036 -3.285 -27.532 1.00 43.00 93 PRO A N 1
ATOM 706 C CA . PRO A 1 93 ? -8.282 -2.605 -26.248 1.00 43.00 93 PRO A CA 1
ATOM 707 C C . PRO A 1 93 ? -9.604 -2.991 -25.559 1.00 43.00 93 PRO A C 1
ATOM 709 O O . PRO A 1 93 ? -9.707 -3.024 -24.335 1.00 43.00 93 PRO A O 1
ATOM 712 N N . ASP A 1 94 ? -10.597 -3.347 -26.358 1.00 41.97 94 ASP A N 1
ATOM 713 C CA . ASP A 1 94 ? -11.971 -3.672 -26.002 1.00 41.97 94 ASP A CA 1
ATOM 714 C C . ASP A 1 94 ? -12.139 -5.121 -25.494 1.00 41.97 94 ASP A C 1
ATOM 716 O O . ASP A 1 94 ? -13.028 -5.400 -24.688 1.00 41.97 94 ASP A O 1
ATOM 720 N N . ALA A 1 95 ? -11.233 -6.038 -25.850 1.00 38.81 95 ALA A N 1
ATOM 721 C CA . ALA A 1 95 ? -11.235 -7.412 -25.334 1.00 38.81 95 ALA A CA 1
ATOM 722 C C . ALA A 1 95 ? -10.628 -7.526 -23.919 1.00 38.81 95 ALA A C 1
ATOM 724 O O . ALA A 1 95 ? -10.898 -8.491 -23.198 1.00 38.81 95 ALA A O 1
ATOM 725 N N . TRP A 1 96 ? -9.855 -6.523 -23.485 1.00 38.81 96 TRP A N 1
ATOM 726 C CA . TRP A 1 96 ? -9.286 -6.460 -22.135 1.00 38.81 96 TRP A CA 1
ATOM 727 C C . TRP A 1 96 ? -10.379 -6.311 -21.064 1.00 38.81 96 TRP A C 1
ATOM 729 O O . TRP A 1 96 ? -10.331 -6.976 -20.029 1.00 38.81 96 TRP A O 1
ATOM 739 N N . LEU A 1 97 ? -11.427 -5.527 -21.344 1.00 38.75 97 LEU A N 1
ATOM 740 C CA . LEU A 1 97 ? -12.527 -5.282 -20.405 1.00 38.75 97 LEU A CA 1
ATOM 741 C C . LEU A 1 97 ? -13.350 -6.554 -20.115 1.00 38.75 97 LEU A C 1
ATOM 743 O O . LEU A 1 97 ? -13.772 -6.773 -18.982 1.00 38.75 97 LEU A O 1
ATOM 747 N N . ALA A 1 98 ? -13.517 -7.437 -21.104 1.00 37.03 98 ALA A N 1
ATOM 748 C CA . ALA A 1 98 ? -14.253 -8.695 -20.950 1.00 37.03 98 ALA A CA 1
ATOM 749 C C . ALA A 1 98 ? -13.478 -9.763 -20.148 1.00 37.03 98 ALA A C 1
ATOM 751 O O . ALA A 1 98 ? -14.085 -10.573 -19.446 1.00 37.03 98 ALA A O 1
ATOM 752 N N . ALA A 1 99 ? -12.141 -9.758 -20.211 1.00 37.69 99 ALA A N 1
ATOM 753 C CA . ALA A 1 99 ? -11.293 -10.663 -19.428 1.00 37.69 99 ALA A CA 1
ATOM 754 C C . ALA A 1 99 ? -11.183 -10.239 -17.949 1.00 37.69 99 ALA A C 1
ATOM 756 O O . ALA A 1 99 ? -11.128 -11.097 -17.069 1.00 37.69 99 ALA A O 1
ATOM 757 N N . VAL A 1 100 ? -11.229 -8.928 -17.674 1.00 44.72 100 VAL A N 1
ATOM 758 C CA . VAL A 1 100 ? -11.240 -8.323 -16.324 1.00 44.72 100 VAL A CA 1
ATOM 759 C C . VAL A 1 100 ? -12.506 -8.673 -15.524 1.00 44.72 100 VAL A C 1
ATOM 761 O O . VAL A 1 100 ? -12.488 -8.640 -14.295 1.00 44.72 100 VAL A O 1
ATOM 764 N N . LEU A 1 101 ? -13.598 -9.038 -16.200 1.00 39.00 101 LEU A N 1
ATOM 765 C CA . LEU A 1 101 ? -14.907 -9.283 -15.586 1.00 39.00 101 LEU A CA 1
ATOM 766 C C . LEU A 1 101 ? -15.225 -10.756 -15.306 1.00 39.00 101 LEU A C 1
ATOM 768 O O . LEU A 1 101 ? -16.330 -11.039 -14.849 1.00 39.00 101 LEU A O 1
ATOM 772 N N . ARG A 1 102 ? -14.310 -11.708 -15.540 1.00 36.25 102 ARG A N 1
ATOM 773 C CA . ARG A 1 102 ? -14.532 -13.082 -15.060 1.00 36.25 102 ARG A CA 1
ATOM 774 C C . ARG A 1 102 ? -14.317 -13.114 -13.546 1.00 36.25 102 ARG A C 1
ATOM 776 O O . ARG A 1 102 ? -13.174 -12.965 -13.115 1.00 36.25 102 ARG A O 1
ATOM 783 N N . PRO A 1 103 ? -15.365 -13.311 -12.724 1.00 36.03 103 PRO A N 1
ATOM 784 C CA . PRO A 1 103 ? -15.156 -13.412 -11.295 1.00 36.03 103 PRO A CA 1
ATOM 785 C C . PRO A 1 103 ? -14.371 -14.703 -11.010 1.00 36.03 103 PRO A C 1
ATOM 787 O O . PRO A 1 103 ? -14.762 -15.768 -11.502 1.00 36.03 103 PRO A O 1
ATOM 790 N N . PRO A 1 104 ? -13.287 -14.664 -10.212 1.00 45.03 104 PRO A N 1
ATOM 791 C CA . PRO A 1 104 ? -12.881 -15.862 -9.495 1.00 45.03 104 PRO A CA 1
ATOM 792 C C . PRO A 1 104 ? -14.075 -16.331 -8.646 1.00 45.03 104 PRO A C 1
ATOM 794 O O . PRO A 1 104 ? -14.921 -15.520 -8.261 1.00 45.03 104 PRO A O 1
ATOM 797 N N . THR A 1 105 ? -14.164 -17.638 -8.382 1.00 44.12 105 THR A N 1
ATOM 798 C CA . THR A 1 105 ? -15.073 -18.265 -7.400 1.00 44.12 105 THR A CA 1
ATOM 799 C C . THR A 1 105 ? -15.380 -17.304 -6.245 1.00 44.12 105 THR A C 1
ATOM 801 O O . THR A 1 105 ? -14.423 -16.693 -5.770 1.00 44.12 105 THR A O 1
ATOM 804 N N . PRO A 1 106 ? -16.638 -17.125 -5.786 1.00 44.75 106 PRO A N 1
ATOM 805 C CA . PRO A 1 106 ? -16.977 -16.045 -4.862 1.00 44.75 106 PRO A CA 1
ATOM 806 C C . PRO A 1 106 ? -16.108 -16.100 -3.601 1.00 44.75 106 PRO A C 1
ATOM 808 O O . PRO A 1 106 ? -16.298 -16.928 -2.715 1.00 44.75 106 PRO A O 1
ATOM 811 N N . LEU A 1 107 ? -15.126 -15.205 -3.554 1.00 55.81 107 LEU A N 1
ATOM 812 C CA . LEU A 1 107 ? -14.325 -14.904 -2.384 1.00 55.81 107 LEU A CA 1
ATOM 813 C C . LEU A 1 107 ? -15.067 -13.775 -1.676 1.00 55.81 107 LEU A C 1
ATOM 815 O O . LEU A 1 107 ? -15.049 -12.639 -2.138 1.00 55.81 107 LEU A O 1
ATOM 819 N N . SER A 1 108 ? -15.792 -14.088 -0.609 1.00 60.62 108 SER A N 1
ATOM 820 C CA . SER A 1 108 ? -16.344 -13.076 0.291 1.00 60.62 108 SER A CA 1
ATOM 821 C C . SER A 1 108 ? -15.442 -12.995 1.516 1.00 60.62 108 SER A C 1
ATOM 823 O O . SER A 1 108 ? -15.408 -13.927 2.321 1.00 60.62 108 SER A O 1
ATOM 825 N N . GLY A 1 109 ? -14.692 -11.903 1.641 1.00 82.19 109 GLY A N 1
ATOM 826 C CA . GLY A 1 109 ? -13.979 -11.545 2.865 1.00 82.19 109 GLY A CA 1
ATOM 827 C C . GLY A 1 109 ? -14.621 -10.324 3.522 1.00 82.19 109 GLY A C 1
ATOM 828 O O . GLY A 1 109 ? -15.404 -9.609 2.899 1.00 82.19 109 GLY A O 1
ATOM 829 N N . SER A 1 110 ? -14.271 -10.047 4.772 1.00 93.38 110 SER A N 1
ATOM 830 C CA . SER A 1 110 ? -14.648 -8.805 5.453 1.00 93.38 110 SER A CA 1
ATOM 831 C C . SER A 1 110 ? -13.410 -8.083 5.955 1.00 93.38 110 SER A C 1
ATOM 833 O O . SER A 1 110 ? -12.464 -8.731 6.392 1.00 93.38 110 SER A O 1
ATOM 835 N N . ILE A 1 111 ? -13.434 -6.755 5.940 1.00 97.00 111 ILE A N 1
ATOM 836 C CA . ILE A 1 111 ? -12.454 -5.918 6.639 1.00 97.00 111 ILE A CA 1
ATOM 837 C C . ILE A 1 111 ? -13.054 -5.393 7.940 1.00 97.00 111 ILE A C 1
ATOM 839 O O . ILE A 1 111 ? -14.267 -5.226 8.054 1.00 97.00 111 ILE A O 1
ATOM 843 N N . ARG A 1 112 ? -12.203 -5.073 8.911 1.00 97.75 112 ARG A N 1
ATOM 844 C CA . ARG A 1 112 ? -12.597 -4.378 10.135 1.00 97.75 112 ARG A CA 1
ATOM 845 C C . ARG A 1 112 ? -12.562 -2.865 9.925 1.00 97.75 112 ARG A C 1
ATOM 847 O O . ARG A 1 112 ? -11.529 -2.331 9.539 1.00 97.75 112 ARG A O 1
ATOM 854 N N . VAL A 1 113 ? -13.647 -2.159 10.212 1.00 97.69 113 VAL A N 1
ATOM 855 C CA . VAL A 1 113 ? -13.719 -0.694 10.152 1.00 97.69 113 VAL A CA 1
ATOM 856 C C . VAL A 1 113 ? -14.352 -0.189 11.442 1.00 97.69 113 VAL A C 1
ATOM 858 O O . VAL A 1 113 ? -15.548 -0.353 11.663 1.00 97.69 113 VAL A O 1
ATOM 861 N N . TYR A 1 114 ? -13.554 0.427 12.316 1.00 96.25 114 TYR A N 1
ATOM 862 C CA . TYR A 1 114 ? -14.018 0.926 13.619 1.00 96.25 114 TYR A CA 1
ATOM 863 C C . TYR A 1 114 ? -14.647 -0.176 14.474 1.00 96.25 114 TYR A C 1
ATOM 865 O O . TYR A 1 114 ? -15.697 0.007 15.088 1.00 96.25 114 TYR A O 1
ATOM 873 N N . GLY A 1 115 ? -13.996 -1.342 14.509 1.00 94.62 115 GLY A N 1
ATOM 874 C CA . GLY A 1 115 ? -14.474 -2.504 15.256 1.00 94.62 115 GLY A CA 1
ATOM 875 C C . GLY A 1 115 ? -15.609 -3.290 14.585 1.00 94.62 115 GLY A C 1
ATOM 876 O O . GLY A 1 115 ? -15.913 -4.385 15.058 1.00 94.62 115 GLY A O 1
ATOM 877 N N . GLN A 1 116 ? -16.171 -2.807 13.475 1.00 96.56 116 GLN A N 1
ATOM 878 C CA . GLN A 1 116 ? -17.256 -3.474 12.747 1.00 96.56 116 GLN A CA 1
ATOM 879 C C . GLN A 1 116 ? -16.731 -4.234 11.532 1.00 96.56 116 GLN A C 1
ATOM 881 O O . GLN A 1 116 ? -15.850 -3.736 10.835 1.00 96.56 116 GLN A O 1
ATOM 886 N N . ASP A 1 117 ? -17.276 -5.418 11.269 1.00 96.56 117 ASP A N 1
ATOM 887 C CA . ASP A 1 117 ? -16.961 -6.163 10.052 1.00 96.56 117 ASP A CA 1
ATOM 888 C C . ASP A 1 117 ? -17.772 -5.611 8.874 1.00 96.56 117 ASP A C 1
ATOM 890 O O . ASP A 1 117 ? -18.991 -5.449 8.950 1.00 96.56 117 ASP A O 1
ATOM 894 N N . VAL A 1 118 ? -17.079 -5.301 7.781 1.00 96.62 118 VAL A N 1
ATOM 895 C CA . VAL A 1 118 ? -17.653 -4.769 6.543 1.00 96.62 118 VAL A CA 1
ATOM 896 C C . VAL A 1 118 ? -17.247 -5.688 5.396 1.00 96.62 118 VAL A C 1
ATOM 898 O O . VAL A 1 118 ? -16.058 -5.876 5.137 1.00 96.62 118 VAL A O 1
ATOM 901 N N . ALA A 1 119 ? -18.232 -6.286 4.729 1.00 94.69 119 ALA A N 1
ATOM 902 C CA . ALA A 1 119 ? -18.006 -7.233 3.642 1.00 94.69 119 ALA A CA 1
ATOM 903 C C . ALA A 1 119 ? -17.394 -6.563 2.400 1.00 94.69 119 ALA A C 1
ATOM 905 O O . ALA A 1 119 ? -17.750 -5.435 2.051 1.00 94.69 119 ALA A O 1
ATOM 906 N N . ILE A 1 120 ? -16.509 -7.291 1.714 1.00 92.12 120 ILE A N 1
ATOM 907 C CA . ILE A 1 120 ? -15.978 -6.948 0.394 1.00 92.12 120 ILE A CA 1
ATOM 908 C C . ILE A 1 120 ? -16.154 -8.152 -0.534 1.00 92.12 120 ILE A C 1
ATOM 910 O O . ILE A 1 120 ? -15.383 -9.114 -0.504 1.00 92.12 120 ILE A O 1
ATOM 914 N N . ASP A 1 121 ? -17.172 -8.079 -1.386 1.00 83.38 121 ASP A N 1
ATOM 915 C CA . ASP A 1 121 ? -17.505 -9.162 -2.307 1.00 83.38 121 ASP A CA 1
ATOM 916 C C . ASP A 1 121 ? -16.493 -9.284 -3.452 1.00 83.38 121 ASP A C 1
ATOM 918 O O . ASP A 1 121 ? -16.175 -8.307 -4.143 1.00 83.38 121 ASP A O 1
ATOM 922 N N . GLY A 1 122 ? -16.056 -10.517 -3.701 1.00 80.56 122 GLY A N 1
ATOM 923 C CA . GLY A 1 122 ? -15.135 -10.882 -4.777 1.00 80.56 122 GLY A CA 1
ATOM 924 C C . GLY A 1 122 ? -13.657 -10.736 -4.416 1.00 80.56 122 GLY A C 1
ATOM 925 O O . GLY A 1 122 ? -12.810 -10.989 -5.269 1.00 80.56 122 GLY A O 1
ATOM 926 N N . CYS A 1 123 ? -13.326 -10.341 -3.183 1.00 86.31 123 CYS A N 1
ATOM 927 C CA . CYS A 1 123 ? -11.950 -10.149 -2.738 1.00 86.31 123 CYS A CA 1
ATOM 928 C C . CYS A 1 123 ? -11.539 -11.197 -1.704 1.00 86.31 123 CYS A C 1
ATOM 930 O O . CYS A 1 123 ? -12.238 -11.443 -0.720 1.00 86.31 123 CYS A O 1
ATOM 932 N N . ARG A 1 124 ? -10.335 -11.751 -1.877 1.00 87.19 124 ARG A N 1
ATOM 933 C CA . ARG A 1 124 ? -9.651 -12.463 -0.797 1.00 87.19 124 ARG A CA 1
ATOM 934 C C . ARG A 1 124 ? -9.057 -11.441 0.164 1.00 87.19 124 ARG A C 1
ATOM 936 O O . ARG A 1 124 ? -8.301 -10.565 -0.255 1.00 87.19 124 ARG A O 1
ATOM 943 N N . ILE A 1 125 ? -9.387 -11.579 1.442 1.00 91.31 125 ILE A N 1
ATOM 944 C CA . ILE A 1 125 ? -8.895 -10.715 2.514 1.00 91.31 125 ILE A CA 1
ATOM 945 C C . ILE A 1 125 ? -8.163 -11.574 3.539 1.00 91.31 125 ILE A C 1
ATOM 947 O O . ILE A 1 125 ? -8.591 -12.692 3.818 1.00 91.31 125 ILE A O 1
ATOM 951 N N . VAL A 1 126 ? -7.063 -11.047 4.072 1.00 91.69 126 VAL A N 1
ATOM 952 C CA . VAL A 1 126 ? -6.372 -11.577 5.251 1.00 91.69 126 VAL A CA 1
ATOM 953 C C . VAL A 1 126 ? -6.283 -10.450 6.271 1.00 91.69 126 VAL A C 1
ATOM 955 O O . VAL A 1 126 ? -5.659 -9.420 6.000 1.00 91.69 126 VAL A O 1
ATOM 958 N N . ARG A 1 127 ? -6.924 -10.606 7.429 1.00 93.75 127 ARG A N 1
ATOM 959 C CA . ARG A 1 127 ? -6.947 -9.559 8.466 1.00 93.75 127 ARG A CA 1
ATOM 960 C C . ARG A 1 127 ? -5.828 -9.711 9.484 1.00 93.75 127 ARG A C 1
ATOM 962 O O . ARG A 1 127 ? -5.337 -10.803 9.716 1.00 93.75 127 ARG A O 1
ATOM 969 N N . PHE A 1 128 ? -5.453 -8.614 10.135 1.00 93.69 128 PHE A N 1
ATOM 970 C CA . PHE A 1 128 ? -4.409 -8.557 11.166 1.00 93.69 128 PHE A CA 1
ATOM 971 C C . PHE A 1 128 ? -4.649 -9.491 12.364 1.00 93.69 128 PHE A C 1
ATOM 973 O O . PHE A 1 128 ? -3.722 -9.737 13.132 1.00 93.69 128 PHE A O 1
ATOM 980 N N . ASP A 1 129 ? -5.887 -9.948 12.569 1.00 88.38 129 ASP A N 1
ATOM 981 C CA . ASP A 1 129 ? -6.299 -10.883 13.619 1.00 88.38 129 ASP A CA 1
ATOM 982 C C . ASP A 1 129 ? -6.357 -12.342 13.128 1.00 88.38 129 ASP A C 1
ATOM 984 O O . ASP A 1 129 ? -6.705 -13.242 13.892 1.00 88.38 129 ASP A O 1
ATOM 988 N N . GLU A 1 130 ? -5.967 -12.597 11.877 1.00 83.12 130 GLU A N 1
ATOM 989 C CA . GLU A 1 130 ? -5.924 -13.923 11.265 1.00 83.12 130 GLU A CA 1
ATOM 990 C C . GLU A 1 130 ? -4.485 -14.468 11.163 1.00 83.12 130 GLU A C 1
ATOM 992 O O . GLU A 1 130 ? -3.509 -13.705 11.121 1.00 83.12 130 GLU A O 1
ATOM 997 N N . PRO A 1 131 ? -4.314 -15.803 11.094 1.00 75.62 131 PRO A N 1
ATOM 998 C CA . PRO A 1 131 ? -3.015 -16.419 10.837 1.00 75.62 131 PRO A CA 1
ATOM 999 C C . PRO A 1 131 ? -2.412 -15.976 9.497 1.00 75.62 131 PRO A C 1
ATOM 1001 O O . PRO A 1 131 ? -3.123 -15.798 8.511 1.00 75.62 131 PRO A O 1
ATOM 1004 N N . ASN A 1 132 ? -1.079 -15.888 9.436 1.00 76.56 132 ASN A N 1
ATOM 1005 C CA . ASN A 1 132 ? -0.318 -15.444 8.254 1.00 76.56 132 ASN A CA 1
ATOM 1006 C C . ASN A 1 132 ? -0.628 -14.008 7.795 1.00 76.56 132 ASN A C 1
ATOM 1008 O O . ASN A 1 132 ? -0.398 -13.662 6.635 1.00 76.56 132 ASN A O 1
ATOM 1012 N N . SER A 1 133 ? -1.136 -13.174 8.699 1.00 83.25 133 SER A N 1
ATOM 1013 C CA . SER A 1 133 ? -1.395 -11.767 8.434 1.00 83.25 133 SER A CA 1
ATOM 1014 C C . SER A 1 133 ? -0.157 -10.886 8.593 1.00 83.25 133 SER A C 1
ATOM 1016 O O . SER A 1 133 ? 0.889 -11.292 9.104 1.00 83.25 133 SER A O 1
ATOM 1018 N N . PHE A 1 134 ? -0.294 -9.638 8.149 1.00 93.25 134 PHE A N 1
ATOM 1019 C CA . PHE A 1 134 ? 0.708 -8.587 8.285 1.00 93.25 134 PHE A CA 1
ATOM 1020 C C . PHE A 1 134 ? 0.263 -7.583 9.345 1.00 93.25 134 PHE A C 1
ATOM 1022 O O . PHE A 1 134 ? -0.109 -6.454 9.048 1.00 93.25 134 PHE A O 1
ATOM 1029 N N . SER A 1 135 ? 0.257 -8.012 10.605 1.00 95.31 135 SER A N 1
ATOM 1030 C CA . SER A 1 135 ? -0.255 -7.198 11.707 1.00 95.31 135 SER A CA 1
ATOM 1031 C C . SER A 1 135 ? 0.768 -6.167 12.188 1.00 95.31 135 SER A C 1
ATOM 1033 O O . SER A 1 135 ? 1.894 -6.514 12.553 1.00 95.31 135 SER A O 1
ATOM 1035 N N . PHE A 1 136 ? 0.383 -4.890 12.238 1.00 96.56 136 PHE A N 1
ATOM 1036 C CA . PHE A 1 136 ? 1.176 -3.859 12.924 1.00 96.56 136 PHE A CA 1
ATOM 1037 C C . PHE A 1 136 ? 0.840 -3.749 14.420 1.00 96.56 136 PHE A C 1
ATOM 1039 O O . PHE A 1 136 ? 1.538 -3.042 15.145 1.00 96.56 136 PHE A O 1
ATOM 1046 N N . TYR A 1 137 ? -0.155 -4.494 14.922 1.00 95.25 137 TYR A N 1
ATOM 1047 C CA . TYR A 1 137 ? -0.468 -4.533 16.358 1.00 95.25 137 TYR A CA 1
ATOM 1048 C C . TYR A 1 137 ? 0.658 -5.142 17.210 1.00 95.25 137 TYR A C 1
ATOM 1050 O O . TYR A 1 137 ? 0.719 -4.903 18.413 1.00 95.25 137 TYR A O 1
ATOM 1058 N N . GLU A 1 138 ? 1.591 -5.863 16.584 1.00 90.12 138 GLU A N 1
ATOM 1059 C CA . GLU A 1 138 ? 2.812 -6.373 17.219 1.00 90.12 138 GLU A CA 1
ATOM 1060 C C . GLU A 1 138 ? 3.861 -5.282 17.509 1.00 90.12 138 GLU A C 1
ATOM 1062 O O . GLU A 1 138 ? 4.819 -5.532 18.238 1.00 90.12 138 GLU A O 1
ATOM 1067 N N . ASP A 1 139 ? 3.705 -4.080 16.943 1.00 92.06 139 ASP A N 1
ATOM 1068 C CA . ASP A 1 139 ? 4.549 -2.913 17.212 1.00 92.06 139 ASP A CA 1
ATOM 1069 C C . ASP A 1 139 ? 3.677 -1.720 17.647 1.00 92.06 139 ASP A C 1
ATOM 1071 O O . ASP A 1 139 ? 3.280 -0.901 16.810 1.00 92.06 139 ASP A O 1
ATOM 1075 N N . PRO A 1 140 ? 3.388 -1.571 18.955 1.00 92.31 140 PRO A N 1
ATOM 1076 C CA . PRO A 1 140 ? 2.555 -0.488 19.482 1.00 92.31 140 PRO A CA 1
ATOM 1077 C C . PRO A 1 140 ? 3.080 0.921 19.188 1.00 92.31 140 PRO A C 1
ATOM 1079 O O . PRO A 1 140 ? 2.318 1.883 19.245 1.00 92.31 140 PRO A O 1
ATOM 1082 N N . ALA A 1 141 ? 4.369 1.077 18.868 1.00 92.81 141 ALA A N 1
ATOM 1083 C CA . ALA A 1 141 ? 4.918 2.375 18.491 1.00 92.81 141 ALA A CA 1
ATOM 1084 C C . ALA A 1 141 ? 4.529 2.775 17.058 1.00 92.81 141 ALA A C 1
ATOM 1086 O O . ALA A 1 141 ? 4.589 3.963 16.722 1.00 92.81 141 ALA A O 1
ATOM 1087 N N . SER A 1 142 ? 4.107 1.819 16.226 1.00 93.69 142 SER A N 1
ATOM 1088 C CA . SER A 1 142 ? 3.786 2.031 14.813 1.00 93.69 142 SER A CA 1
ATOM 1089 C C . SER A 1 142 ? 2.400 2.632 14.565 1.00 93.69 142 SER A C 1
ATOM 1091 O O . SER A 1 142 ? 2.143 3.133 13.471 1.00 93.69 142 SER A O 1
ATOM 1093 N N . PHE A 1 143 ? 1.523 2.672 15.569 1.00 96.19 143 PHE A N 1
ATOM 1094 C CA . PHE A 1 143 ? 0.186 3.253 15.460 1.00 96.19 143 PHE A CA 1
ATOM 1095 C C . PHE A 1 143 ? -0.220 3.983 16.745 1.00 96.19 143 PHE A C 1
ATOM 1097 O O . PHE A 1 143 ? 0.518 4.026 17.728 1.00 96.19 143 PHE A O 1
ATOM 1104 N N . LYS A 1 144 ? -1.385 4.627 16.726 1.00 95.56 144 LYS A N 1
ATOM 1105 C CA . LYS A 1 144 ? -2.042 5.169 17.925 1.00 95.56 144 LYS A CA 1
ATOM 1106 C C . LYS A 1 144 ? -3.556 5.232 17.719 1.00 95.56 144 LYS A C 1
ATOM 1108 O O . LYS A 1 144 ? -3.970 5.342 16.568 1.00 95.56 144 LYS A O 1
ATOM 1113 N N . PRO A 1 145 ? -4.375 5.278 18.778 1.00 95.50 145 PRO A N 1
ATOM 1114 C CA . PRO A 1 145 ? -5.815 5.458 18.631 1.00 95.50 145 PRO A CA 1
ATOM 1115 C C . PRO A 1 145 ? -6.164 6.736 17.862 1.00 95.50 145 PRO A C 1
ATOM 1117 O O . PRO A 1 145 ? -5.529 7.786 18.046 1.00 95.50 145 PRO A O 1
ATOM 1120 N N . ARG A 1 146 ? -7.183 6.666 17.004 1.00 93.62 146 ARG A N 1
ATOM 1121 C CA . ARG A 1 146 ? -7.689 7.826 16.268 1.00 93.62 146 ARG A CA 1
ATOM 1122 C C . ARG A 1 146 ? -8.802 8.525 17.045 1.00 93.62 146 ARG A C 1
ATOM 1124 O O . ARG A 1 146 ? -9.677 7.887 17.614 1.00 93.62 146 ARG A O 1
ATOM 1131 N N . THR A 1 147 ? -8.790 9.856 17.028 1.00 91.50 147 THR A N 1
ATOM 1132 C CA . THR A 1 147 ? -9.780 10.694 17.730 1.00 91.50 147 THR A CA 1
ATOM 1133 C C . THR A 1 147 ? -10.952 11.143 16.857 1.00 91.50 147 THR A C 1
ATOM 1135 O O . THR A 1 147 ? -11.976 11.566 17.381 1.00 91.50 147 THR A O 1
ATOM 1138 N N . ARG A 1 148 ? -10.824 11.067 15.528 1.00 90.75 148 ARG A N 1
ATOM 1139 C CA . ARG A 1 148 ? -11.870 11.416 14.552 1.00 90.75 148 ARG A CA 1
ATOM 1140 C C . ARG A 1 148 ? -11.914 10.374 13.447 1.00 90.75 148 ARG A C 1
ATOM 1142 O O . ARG A 1 148 ? -10.880 9.789 13.170 1.00 90.75 148 ARG A O 1
ATOM 1149 N N . LYS A 1 149 ? -13.043 10.161 12.771 1.00 95.56 149 LYS A N 1
ATOM 1150 C CA . LYS A 1 149 ? -13.055 9.232 11.630 1.00 95.56 149 LYS A CA 1
ATOM 1151 C C . LYS A 1 149 ? -12.111 9.702 10.516 1.00 95.56 149 LYS A C 1
ATOM 1153 O O . LYS A 1 149 ? -11.995 10.902 10.271 1.00 95.56 149 LYS A O 1
ATOM 1158 N N . ALA A 1 150 ? -11.436 8.760 9.861 1.00 96.25 150 ALA A N 1
ATOM 1159 C CA . ALA A 1 150 ? -10.657 9.056 8.663 1.00 96.25 150 ALA A CA 1
ATOM 1160 C C . ALA A 1 150 ? -11.588 9.528 7.536 1.00 96.25 150 ALA A C 1
ATOM 1162 O O . ALA A 1 150 ? -12.650 8.945 7.327 1.00 96.25 150 ALA A O 1
ATOM 1163 N N . ASN A 1 151 ? -11.183 10.574 6.828 1.00 96.62 151 ASN A N 1
ATOM 1164 C CA . ASN A 1 151 ? -11.921 11.186 5.721 1.00 96.62 151 ASN A CA 1
ATOM 1165 C C . ASN A 1 151 ? -11.115 11.188 4.410 1.00 96.62 151 ASN A C 1
ATOM 1167 O O . ASN A 1 151 ? -11.597 11.645 3.375 1.00 96.62 151 ASN A O 1
ATOM 1171 N N . VAL A 1 152 ? -9.902 10.634 4.442 1.00 96.75 152 VAL A N 1
ATOM 1172 C CA . VAL A 1 152 ? -8.999 10.535 3.296 1.00 96.75 152 VAL A CA 1
ATOM 1173 C C . VAL A 1 152 ? -8.517 9.091 3.128 1.00 96.75 152 VAL A C 1
ATOM 1175 O O . VAL A 1 152 ? -8.286 8.393 4.116 1.00 96.75 152 VAL A O 1
ATOM 1178 N N . THR A 1 153 ? -8.296 8.643 1.895 1.00 98.19 153 THR A N 1
ATOM 1179 C CA . THR A 1 153 ? -7.388 7.514 1.621 1.00 98.19 153 THR A CA 1
ATOM 1180 C C . THR A 1 153 ? -6.108 8.040 0.986 1.00 98.19 153 THR A C 1
ATOM 1182 O O . THR A 1 153 ? -6.185 8.784 0.009 1.00 98.19 153 THR A O 1
ATOM 1185 N N . VAL A 1 154 ? -4.948 7.648 1.513 1.00 96.62 154 VAL A N 1
ATOM 1186 C CA . VAL A 1 154 ? -3.644 7.922 0.893 1.00 96.62 154 VAL A CA 1
ATOM 1187 C C . VAL A 1 154 ? -3.136 6.633 0.266 1.00 96.62 154 VAL A C 1
ATOM 1189 O O . VAL A 1 154 ? -2.939 5.642 0.974 1.00 96.62 154 VAL A O 1
ATOM 1192 N N . TRP A 1 155 ? -2.925 6.676 -1.042 1.00 96.50 155 TRP A N 1
ATOM 1193 C CA . TRP A 1 155 ? -2.422 5.570 -1.845 1.00 96.50 155 TRP A CA 1
ATOM 1194 C C . TRP A 1 155 ? -0.905 5.667 -2.003 1.00 96.50 155 TRP A C 1
ATOM 1196 O O . TRP A 1 155 ? -0.384 6.762 -2.226 1.00 96.50 155 TRP A O 1
ATOM 1206 N N . HIS A 1 156 ? -0.234 4.520 -1.912 1.00 93.75 156 HIS A N 1
ATOM 1207 C CA . HIS A 1 156 ? 1.214 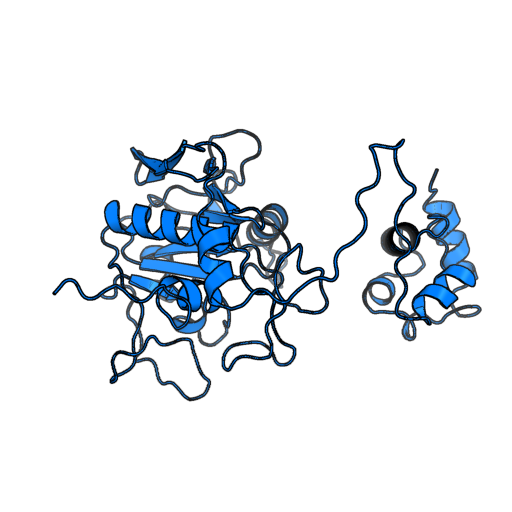4.362 -2.052 1.00 93.75 156 HIS A CA 1
ATOM 1208 C C . HIS A 1 156 ? 1.525 3.245 -3.042 1.00 93.75 156 HIS A C 1
ATOM 1210 O O . HIS A 1 156 ? 0.799 2.250 -3.130 1.00 93.75 156 HIS A O 1
ATOM 1216 N N . ASP A 1 157 ? 2.658 3.374 -3.717 1.00 89.88 157 ASP A N 1
ATOM 1217 C CA . ASP A 1 157 ? 3.340 2.249 -4.346 1.00 89.88 157 ASP A CA 1
ATOM 1218 C C . ASP A 1 157 ? 4.440 1.782 -3.396 1.00 89.88 157 ASP A C 1
ATOM 1220 O O . ASP A 1 157 ? 5.318 2.552 -3.008 1.00 89.88 157 ASP A O 1
ATOM 1224 N N . SER A 1 158 ? 4.414 0.507 -3.021 1.00 88.44 158 SER A N 1
ATOM 1225 C CA . SER A 1 158 ? 5.315 -0.009 -1.981 1.00 88.44 158 SER A CA 1
ATOM 1226 C C . SER A 1 158 ? 6.802 -0.008 -2.362 1.00 88.44 158 SER A C 1
ATOM 1228 O O . SER A 1 158 ? 7.652 -0.132 -1.480 1.00 88.44 158 SER A O 1
ATOM 1230 N N . VAL A 1 159 ? 7.136 0.079 -3.657 1.00 85.81 159 VAL A N 1
ATOM 1231 C CA . VAL A 1 159 ? 8.494 -0.141 -4.197 1.00 85.81 159 VAL A CA 1
ATOM 1232 C C . VAL A 1 159 ? 9.026 -1.538 -3.831 1.00 85.81 159 VAL A C 1
ATOM 1234 O O . VAL A 1 159 ? 10.215 -1.759 -3.599 1.00 85.81 159 VAL A O 1
ATOM 1237 N N . THR A 1 160 ? 8.118 -2.511 -3.741 1.00 85.50 160 THR A N 1
ATOM 1238 C CA . THR A 1 160 ? 8.423 -3.909 -3.417 1.00 85.50 160 THR A CA 1
ATOM 1239 C C . THR A 1 160 ? 7.655 -4.865 -4.324 1.00 85.50 160 THR A C 1
ATOM 1241 O O . THR A 1 160 ? 6.624 -4.511 -4.890 1.00 85.50 160 THR A O 1
ATOM 1244 N N . GLN A 1 161 ? 8.160 -6.090 -4.489 1.00 81.19 161 GLN A N 1
ATOM 1245 C CA . GLN A 1 161 ? 7.571 -7.056 -5.424 1.00 81.19 161 GLN A CA 1
ATOM 1246 C C . GLN A 1 161 ? 6.273 -7.709 -4.915 1.00 81.19 161 GLN A C 1
ATOM 1248 O O . GLN A 1 161 ? 5.468 -8.156 -5.736 1.00 81.19 161 GLN A O 1
ATOM 1253 N N . ASP A 1 162 ? 6.082 -7.773 -3.593 1.00 85.50 162 ASP A N 1
ATOM 1254 C CA . ASP A 1 162 ? 4.944 -8.412 -2.925 1.00 85.50 162 ASP A CA 1
ATOM 1255 C C . ASP A 1 162 ? 4.613 -7.763 -1.574 1.00 85.50 162 ASP A C 1
ATOM 1257 O O . ASP A 1 162 ? 5.406 -7.011 -0.994 1.00 85.50 162 ASP A O 1
ATOM 1261 N N . ALA A 1 163 ? 3.430 -8.090 -1.054 1.00 88.25 163 ALA A N 1
ATOM 1262 C CA . ALA A 1 163 ? 2.918 -7.543 0.198 1.00 88.25 163 ALA A CA 1
ATOM 1263 C C . ALA A 1 163 ? 3.777 -7.907 1.422 1.00 88.25 163 ALA A C 1
ATOM 1265 O O . ALA A 1 163 ? 3.940 -7.090 2.332 1.00 88.25 163 ALA A O 1
ATOM 1266 N N . LYS A 1 164 ? 4.390 -9.099 1.431 1.00 89.56 164 LYS A N 1
ATOM 1267 C CA . LYS A 1 164 ? 5.293 -9.526 2.512 1.00 89.56 164 LYS A CA 1
ATOM 1268 C C . LYS A 1 164 ? 6.521 -8.627 2.590 1.00 89.56 164 LYS A C 1
ATOM 1270 O O . LYS A 1 164 ? 6.897 -8.191 3.679 1.00 89.56 164 LYS A O 1
ATOM 1275 N N . SER A 1 165 ? 7.135 -8.343 1.447 1.00 87.56 165 SER A N 1
ATOM 1276 C CA . SER A 1 165 ? 8.289 -7.452 1.354 1.00 87.56 165 SER A CA 1
ATOM 1277 C C . SER A 1 165 ? 7.912 -6.028 1.769 1.00 87.56 165 SER A C 1
ATOM 1279 O O . SER A 1 165 ? 8.638 -5.422 2.557 1.00 87.56 165 SER A O 1
ATOM 1281 N N . CYS A 1 166 ? 6.753 -5.522 1.325 1.00 93.50 166 CYS A N 1
ATOM 1282 C CA . CYS A 1 166 ? 6.213 -4.227 1.757 1.00 93.50 166 CYS A CA 1
ATOM 1283 C C . CYS A 1 166 ? 6.100 -4.147 3.289 1.00 93.50 166 CYS A C 1
ATOM 1285 O O . CYS A 1 166 ? 6.691 -3.264 3.918 1.00 93.50 166 CYS A O 1
ATOM 1287 N N . TYR A 1 167 ? 5.428 -5.123 3.907 1.00 94.69 167 TYR A N 1
ATOM 1288 C CA . TYR A 1 167 ? 5.270 -5.197 5.358 1.00 94.69 167 TYR A CA 1
ATOM 1289 C C . TYR A 1 167 ? 6.620 -5.226 6.091 1.00 94.69 167 TYR A C 1
ATOM 1291 O O . TYR A 1 167 ? 6.828 -4.489 7.059 1.00 94.69 167 TYR A O 1
ATOM 1299 N N . GLN A 1 168 ? 7.571 -6.032 5.610 1.00 90.94 168 GLN A N 1
ATOM 1300 C CA . GLN A 1 168 ? 8.907 -6.122 6.201 1.00 90.94 168 GLN A CA 1
ATOM 1301 C C . GLN A 1 168 ? 9.668 -4.796 6.131 1.00 90.94 168 GLN A C 1
ATOM 1303 O O . GLN A 1 168 ? 10.315 -4.433 7.118 1.00 90.94 168 GLN A O 1
ATOM 1308 N N . VAL A 1 169 ? 9.582 -4.072 5.011 1.00 91.38 169 VAL A N 1
ATOM 1309 C CA . VAL A 1 169 ? 10.201 -2.749 4.856 1.00 91.38 169 VAL A CA 1
ATOM 1310 C C . VAL A 1 169 ? 9.591 -1.758 5.840 1.00 91.38 169 VAL A C 1
ATOM 1312 O O . VAL A 1 169 ? 10.338 -1.106 6.567 1.00 91.38 169 VAL A O 1
ATOM 1315 N N . LEU A 1 170 ? 8.262 -1.666 5.920 1.00 93.25 170 LEU A N 1
ATOM 1316 C CA . LEU A 1 170 ? 7.586 -0.734 6.829 1.00 93.25 170 LEU A CA 1
ATOM 1317 C C . LEU A 1 170 ? 7.937 -1.017 8.300 1.00 93.25 170 LEU A C 1
ATOM 1319 O O . LEU A 1 170 ? 8.290 -0.098 9.043 1.00 93.25 170 LEU A O 1
ATOM 1323 N N . ARG A 1 171 ? 7.944 -2.295 8.695 1.00 87.94 171 ARG A N 1
ATOM 1324 C CA . ARG A 1 171 ? 8.232 -2.725 10.071 1.00 87.94 171 ARG A CA 1
ATOM 1325 C C . ARG A 1 171 ? 9.690 -2.520 10.488 1.00 87.94 171 ARG A C 1
ATOM 1327 O O . ARG A 1 171 ? 9.956 -2.187 11.639 1.00 87.94 171 ARG A O 1
ATOM 1334 N N . HIS A 1 172 ? 10.646 -2.725 9.580 1.00 86.69 172 HIS A N 1
ATOM 1335 C CA . HIS A 1 172 ? 12.072 -2.777 9.936 1.00 86.69 172 HIS A CA 1
ATOM 1336 C C . HIS A 1 172 ? 12.893 -1.589 9.438 1.00 86.69 172 HIS A C 1
ATOM 1338 O O . HIS A 1 172 ? 14.115 -1.582 9.616 1.00 86.69 172 HIS A O 1
ATOM 1344 N N . ARG A 1 173 ? 12.268 -0.576 8.826 1.00 85.75 173 ARG A N 1
ATOM 1345 C CA . ARG A 1 173 ? 12.998 0.606 8.363 1.00 85.75 173 ARG A CA 1
ATOM 1346 C C . ARG A 1 173 ? 13.651 1.332 9.536 1.00 85.75 173 ARG A C 1
ATOM 1348 O O . ARG A 1 173 ? 13.003 1.641 10.538 1.00 85.75 173 ARG A O 1
ATOM 1355 N N . ARG A 1 174 ? 14.941 1.625 9.383 1.00 84.12 174 ARG A N 1
ATOM 1356 C CA . ARG A 1 174 ? 15.752 2.346 10.366 1.00 84.12 174 ARG A CA 1
ATOM 1357 C C . ARG A 1 174 ? 16.081 3.749 9.877 1.00 84.12 174 ARG A C 1
ATOM 1359 O O . ARG A 1 174 ? 16.157 3.983 8.671 1.00 84.12 174 ARG A O 1
ATOM 1366 N N . LYS A 1 175 ? 16.253 4.661 10.826 1.00 78.50 175 LYS A N 1
ATOM 1367 C CA . LYS A 1 175 ? 16.857 5.977 10.607 1.00 78.50 175 LYS A CA 1
ATOM 1368 C C . LYS A 1 175 ? 18.381 5.848 10.532 1.00 78.50 175 LYS A C 1
ATOM 1370 O O . LYS A 1 175 ? 18.930 4.790 10.841 1.00 78.50 175 LYS A O 1
ATOM 1375 N N . ASP A 1 176 ? 19.047 6.950 10.201 1.00 81.62 176 ASP A N 1
ATOM 1376 C CA . ASP A 1 176 ? 20.513 7.030 10.128 1.00 81.62 176 ASP A CA 1
ATOM 1377 C C . ASP A 1 176 ? 21.189 6.708 11.473 1.00 81.62 176 ASP A C 1
ATOM 1379 O O . ASP A 1 176 ? 22.274 6.136 11.503 1.00 81.62 176 ASP A O 1
ATOM 1383 N N . ASP A 1 177 ? 20.512 6.998 12.589 1.00 85.50 177 ASP A N 1
ATOM 1384 C CA . ASP A 1 177 ? 20.960 6.666 13.950 1.00 85.50 177 ASP A CA 1
ATOM 1385 C C . ASP A 1 177 ? 20.719 5.192 14.351 1.00 85.50 177 ASP A C 1
ATOM 1387 O O . ASP A 1 177 ? 20.996 4.793 15.481 1.00 85.50 177 ASP A O 1
ATOM 1391 N N . GLY A 1 178 ? 20.181 4.367 13.445 1.00 83.25 178 GLY A N 1
ATOM 1392 C CA . GLY A 1 178 ? 19.876 2.954 13.675 1.00 83.25 178 GLY A CA 1
ATOM 1393 C C . GLY A 1 178 ? 18.558 2.683 14.413 1.00 83.25 178 GLY A C 1
ATOM 1394 O O . GLY A 1 178 ? 18.130 1.520 14.479 1.00 83.25 178 GLY A O 1
ATOM 1395 N N . SER A 1 179 ? 17.873 3.712 14.923 1.00 84.88 179 SER A N 1
ATOM 1396 C CA . SER A 1 179 ? 16.557 3.571 15.556 1.00 84.88 179 SER A CA 1
ATOM 1397 C C . SER A 1 179 ? 15.478 3.204 14.535 1.00 84.88 179 SER A C 1
ATOM 1399 O O . SER A 1 179 ? 15.560 3.556 13.356 1.00 84.88 179 SER A O 1
ATOM 1401 N N . LEU A 1 180 ? 14.454 2.467 14.972 1.00 87.19 180 LEU A N 1
ATOM 1402 C CA . LEU A 1 180 ? 13.326 2.109 14.112 1.00 87.19 180 LEU A CA 1
ATOM 1403 C C . LEU A 1 180 ? 12.475 3.344 13.785 1.00 87.19 180 LEU A C 1
ATOM 1405 O O . LEU A 1 180 ? 12.242 4.220 14.621 1.00 87.19 180 LEU A O 1
ATOM 1409 N N . MET A 1 181 ? 11.988 3.408 12.547 1.00 86.88 181 MET A N 1
ATOM 1410 C CA . MET A 1 181 ? 11.050 4.446 12.110 1.00 86.88 181 MET A CA 1
ATOM 1411 C C . MET A 1 181 ? 9.605 4.152 12.529 1.00 86.88 181 MET A C 1
ATOM 1413 O O . MET A 1 181 ? 8.803 5.085 12.590 1.00 86.88 181 MET A O 1
ATOM 1417 N N . HIS A 1 182 ? 9.295 2.884 12.833 1.00 90.19 182 HIS A N 1
ATOM 1418 C CA . HIS A 1 182 ? 7.959 2.400 13.189 1.00 90.19 182 HIS A CA 1
ATOM 1419 C C . HIS A 1 182 ? 6.902 2.803 12.148 1.00 90.19 182 HIS A C 1
ATOM 1421 O O . HIS A 1 182 ? 5.900 3.424 12.491 1.00 90.19 182 HIS A O 1
ATOM 1427 N N . LEU A 1 183 ? 7.147 2.544 10.859 1.00 95.00 183 LEU A N 1
ATOM 1428 C CA . LEU A 1 183 ? 6.165 2.852 9.813 1.00 95.00 183 LEU A CA 1
ATOM 1429 C C . LEU A 1 183 ? 5.049 1.805 9.810 1.00 95.00 183 LEU A C 1
ATOM 1431 O O . LEU A 1 183 ? 5.254 0.662 10.214 1.00 95.00 183 LEU A O 1
ATOM 1435 N N . SER A 1 184 ? 3.869 2.197 9.342 1.00 97.12 184 SER A N 1
ATOM 1436 C CA . SER A 1 184 ? 2.720 1.298 9.230 1.00 97.12 184 SER A CA 1
ATOM 1437 C C . SER A 1 184 ? 1.710 1.814 8.219 1.00 97.12 184 SER A C 1
ATOM 1439 O O . SER A 1 184 ? 1.588 3.021 8.009 1.00 97.12 184 SER A O 1
ATOM 1441 N N . THR A 1 185 ? 0.946 0.892 7.647 1.00 98.44 185 THR A N 1
ATOM 1442 C CA . THR A 1 185 ? -0.164 1.168 6.732 1.00 98.44 185 THR A CA 1
ATOM 1443 C C . THR A 1 185 ? -1.396 0.380 7.167 1.00 98.44 185 THR A C 1
ATOM 1445 O O . THR A 1 185 ? -1.292 -0.512 8.010 1.00 98.44 185 THR A O 1
ATOM 1448 N N . HIS A 1 186 ? -2.574 0.720 6.644 1.00 98.81 186 HIS A N 1
ATOM 1449 C CA . HIS A 1 186 ? -3.807 0.030 7.041 1.00 98.81 186 HIS A CA 1
ATOM 1450 C C . HIS A 1 186 ? -4.089 -1.165 6.140 1.00 98.81 186 HIS A C 1
ATOM 1452 O O . HIS A 1 186 ? -4.538 -2.199 6.630 1.00 98.81 186 HIS A O 1
ATOM 1458 N N . PHE A 1 187 ? -3.788 -1.039 4.849 1.00 98.81 187 PHE A N 1
ATOM 1459 C CA . PHE A 1 187 ? -4.005 -2.090 3.865 1.00 98.81 187 PHE A CA 1
ATOM 1460 C C . PHE A 1 187 ? -2.791 -2.241 2.953 1.00 98.81 187 PHE A C 1
ATOM 1462 O O . PHE A 1 187 ? -2.180 -1.243 2.575 1.00 98.81 187 PHE A O 1
ATOM 1469 N N . ILE A 1 188 ? -2.484 -3.480 2.574 1.00 98.62 188 ILE A N 1
ATOM 1470 C CA . ILE A 1 188 ? -1.537 -3.803 1.504 1.00 98.62 188 ILE A CA 1
ATOM 1471 C C . ILE A 1 188 ? -2.267 -4.663 0.468 1.00 98.62 188 ILE A C 1
ATOM 1473 O O . ILE A 1 188 ? -2.898 -5.652 0.836 1.00 98.62 188 ILE A O 1
ATOM 1477 N N . ILE A 1 189 ? -2.189 -4.304 -0.813 1.00 97.75 189 ILE A N 1
ATOM 1478 C CA . ILE A 1 189 ? -2.752 -5.086 -1.923 1.00 97.75 189 ILE A CA 1
ATOM 1479 C C . ILE A 1 189 ? -1.612 -5.800 -2.646 1.00 97.75 189 ILE A C 1
ATOM 1481 O O . ILE A 1 189 ? -0.753 -5.152 -3.250 1.00 97.75 189 ILE A O 1
ATOM 1485 N N . ASP A 1 190 ? -1.597 -7.130 -2.589 1.00 94.62 190 ASP A N 1
ATOM 1486 C CA . ASP A 1 190 ? -0.551 -7.939 -3.218 1.00 9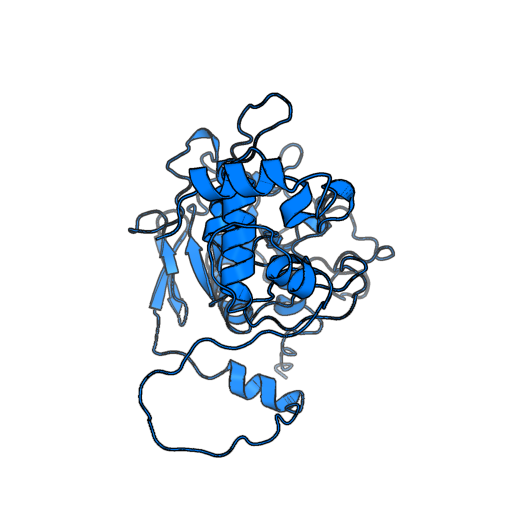4.62 190 ASP A CA 1
ATOM 1487 C C . ASP A 1 190 ? -0.753 -8.080 -4.736 1.00 94.62 190 ASP A C 1
ATOM 1489 O O . ASP A 1 190 ? -1.787 -7.696 -5.284 1.00 94.62 190 ASP A O 1
ATOM 1493 N N . VAL A 1 191 ? 0.244 -8.621 -5.436 1.00 84.50 191 VAL A N 1
ATOM 1494 C CA . VAL A 1 191 ? 0.251 -8.777 -6.903 1.00 84.50 191 VAL A CA 1
ATOM 1495 C C . VAL A 1 191 ? -0.939 -9.583 -7.443 1.00 84.50 191 VAL A C 1
ATOM 1497 O O . VAL A 1 191 ? -1.410 -9.324 -8.551 1.00 84.50 191 VAL A O 1
ATOM 1500 N N . ASP A 1 192 ? -1.449 -10.527 -6.654 1.00 82.50 192 ASP A N 1
ATOM 1501 C CA . ASP A 1 192 ? -2.582 -11.402 -6.971 1.00 82.50 192 ASP A CA 1
ATOM 1502 C C . ASP A 1 192 ? -3.944 -10.823 -6.542 1.00 82.50 192 ASP A C 1
ATOM 1504 O O . ASP A 1 192 ? -4.973 -11.482 -6.696 1.00 82.50 192 ASP A O 1
ATOM 1508 N N . GLY A 1 193 ? -3.971 -9.591 -6.020 1.00 86.88 193 GLY A N 1
ATOM 1509 C CA . GLY A 1 193 ? -5.185 -8.915 -5.564 1.00 86.88 193 GLY A CA 1
ATOM 1510 C C . GLY A 1 193 ? -5.648 -9.303 -4.158 1.00 86.88 193 GLY A C 1
ATOM 1511 O O . GLY A 1 193 ? -6.712 -8.845 -3.737 1.00 86.88 193 GLY A O 1
ATOM 1512 N N . VAL A 1 194 ? -4.886 -10.108 -3.405 1.00 91.69 194 VAL A N 1
ATOM 1513 C CA . VAL A 1 194 ? -5.169 -10.324 -1.978 1.00 91.69 194 VAL A CA 1
ATOM 1514 C C . VAL A 1 194 ? -5.027 -9.003 -1.224 1.00 91.69 194 VAL A C 1
ATOM 1516 O O . VAL A 1 194 ? -4.015 -8.308 -1.339 1.00 91.69 194 VAL A O 1
ATOM 1519 N N . ILE A 1 195 ? -6.037 -8.676 -0.419 1.00 97.25 195 ILE A N 1
ATOM 1520 C CA . ILE A 1 195 ? -6.023 -7.510 0.464 1.00 97.25 195 ILE A CA 1
ATOM 1521 C C . ILE A 1 195 ? -5.587 -7.964 1.857 1.00 97.25 195 ILE A C 1
ATOM 1523 O O . ILE A 1 195 ? -6.316 -8.672 2.551 1.00 97.25 195 ILE A O 1
ATOM 1527 N N . TYR A 1 196 ? -4.420 -7.513 2.297 1.00 97.88 196 TYR A N 1
ATOM 1528 C CA . TYR A 1 196 ? -3.964 -7.676 3.672 1.00 97.88 196 TYR A CA 1
ATOM 1529 C C . TYR A 1 196 ? -4.385 -6.460 4.489 1.00 97.88 196 TYR A C 1
ATOM 1531 O O . TYR A 1 196 ? -3.869 -5.359 4.290 1.00 97.88 196 TYR A O 1
ATOM 1539 N N . GLN A 1 197 ? -5.307 -6.645 5.429 1.00 98.50 197 GLN A N 1
ATOM 1540 C CA . GLN A 1 197 ? -5.625 -5.611 6.403 1.00 98.50 197 GLN A CA 1
ATOM 1541 C C . GLN A 1 197 ? -4.624 -5.679 7.558 1.00 98.50 197 GLN A C 1
ATOM 1543 O O . GLN A 1 197 ? -4.634 -6.623 8.339 1.00 98.50 197 GLN A O 1
ATOM 1548 N N . CYS A 1 198 ? -3.792 -4.652 7.686 1.00 98.44 198 CYS A N 1
ATOM 1549 C CA . CYS A 1 198 ? -2.676 -4.604 8.629 1.00 98.44 198 CYS A CA 1
ATOM 1550 C C . CYS A 1 198 ? -3.008 -3.837 9.923 1.00 98.44 198 CYS A C 1
ATOM 1552 O O . CYS A 1 198 ? -2.405 -4.092 10.968 1.00 98.44 198 CYS A O 1
ATOM 1554 N N . LEU A 1 199 ? -3.971 -2.908 9.845 1.00 98.44 199 LEU A N 1
ATOM 1555 C CA . LEU A 1 199 ? -4.547 -2.146 10.959 1.00 98.44 199 LEU A CA 1
ATOM 1556 C C . LEU A 1 199 ? -6.047 -1.907 10.723 1.00 98.44 199 LEU A C 1
ATOM 1558 O O . LEU A 1 199 ? -6.508 -1.811 9.581 1.00 98.44 199 LEU A O 1
ATOM 1562 N N . ASP A 1 200 ? -6.814 -1.744 11.799 1.00 98.56 200 ASP A N 1
ATOM 1563 C CA . ASP A 1 200 ? -8.170 -1.192 11.720 1.00 98.56 200 ASP A CA 1
ATOM 1564 C C . ASP A 1 200 ? -8.088 0.339 11.495 1.00 98.56 200 ASP A C 1
ATOM 1566 O O . ASP A 1 200 ? -7.348 1.017 12.212 1.00 98.56 200 ASP A O 1
ATOM 1570 N N . PRO A 1 201 ? -8.849 0.928 10.547 1.00 98.44 201 PRO A N 1
ATOM 1571 C CA . PRO A 1 201 ? -9.008 2.380 10.379 1.00 98.44 201 PRO A CA 1
ATOM 1572 C C . PRO A 1 201 ? -9.360 3.193 11.639 1.00 98.44 201 PRO A C 1
ATOM 1574 O O . PRO A 1 201 ? -9.265 4.428 11.606 1.00 98.44 201 PRO A O 1
ATOM 1577 N N . LYS A 1 202 ? -9.767 2.540 12.738 1.00 97.50 202 LYS A N 1
ATOM 1578 C CA . LYS A 1 202 ? -9.895 3.146 14.077 1.00 97.50 202 LYS A CA 1
ATOM 1579 C C . LYS A 1 202 ? -8.572 3.654 14.648 1.00 97.50 202 LYS A C 1
ATOM 1581 O O . LYS A 1 202 ? -8.581 4.501 15.537 1.00 97.50 202 LYS A O 1
ATOM 1586 N N . ASP A 1 203 ? -7.454 3.132 14.161 1.00 97.88 203 ASP A N 1
ATOM 1587 C CA . ASP A 1 203 ? -6.113 3.521 14.560 1.00 97.88 203 ASP A CA 1
ATOM 1588 C C . ASP A 1 203 ? -5.484 4.437 13.494 1.00 97.88 203 ASP A C 1
ATOM 1590 O O . ASP A 1 203 ? -5.934 4.544 12.351 1.00 97.88 203 ASP A O 1
ATOM 1594 N N . VAL A 1 204 ? -4.468 5.191 13.898 1.00 97.06 204 VAL A N 1
ATOM 1595 C CA . VAL A 1 204 ? -3.666 6.081 13.058 1.00 97.06 204 VAL A CA 1
ATOM 1596 C C . VAL A 1 204 ? -2.360 5.377 12.734 1.00 97.06 204 VAL A C 1
ATOM 1598 O O . VAL A 1 204 ? -1.490 5.276 13.600 1.00 97.06 204 VAL A O 1
ATOM 1601 N N . GLY A 1 205 ? -2.214 4.941 11.484 1.00 96.12 205 GLY A N 1
ATOM 1602 C CA . GLY A 1 205 ? -0.946 4.447 10.948 1.00 96.12 205 GLY A CA 1
ATOM 1603 C C . GLY A 1 205 ? 0.085 5.554 10.680 1.00 96.12 205 GLY A C 1
ATOM 1604 O O . GLY A 1 205 ? -0.220 6.751 10.684 1.00 96.12 205 GLY A O 1
ATOM 1605 N N . ARG A 1 206 ? 1.330 5.151 10.421 1.00 94.88 206 ARG A N 1
ATOM 1606 C CA . ARG A 1 206 ? 2.484 6.018 10.141 1.00 94.88 206 ARG A CA 1
ATOM 1607 C C . ARG A 1 206 ? 2.974 5.796 8.706 1.00 94.88 206 ARG A C 1
ATOM 1609 O O . ARG A 1 206 ? 4.007 5.165 8.501 1.00 94.88 206 ARG A O 1
ATOM 1616 N N . HIS A 1 207 ? 2.247 6.348 7.734 1.00 94.12 207 HIS A N 1
ATOM 1617 C CA . HIS A 1 207 ? 2.517 6.150 6.299 1.00 94.12 207 HIS A CA 1
ATOM 1618 C C . HIS A 1 207 ? 2.742 7.460 5.523 1.00 94.12 207 HIS A C 1
ATOM 1620 O O . HIS A 1 207 ? 3.666 7.561 4.728 1.00 94.12 207 HIS A O 1
ATOM 1626 N N . ALA A 1 208 ? 1.934 8.496 5.762 1.00 89.31 208 ALA A N 1
ATOM 1627 C CA . ALA A 1 208 ? 1.898 9.707 4.939 1.00 89.31 208 ALA A CA 1
ATOM 1628 C C . ALA A 1 208 ? 2.787 10.852 5.462 1.00 89.31 208 ALA A C 1
ATOM 1630 O O . ALA A 1 208 ? 3.317 11.639 4.677 1.00 89.31 208 ALA A O 1
ATOM 1631 N N . GLY A 1 209 ? 2.976 10.952 6.781 1.00 80.31 209 GLY A N 1
ATOM 1632 C CA . GLY A 1 209 ? 3.674 12.083 7.414 1.00 80.31 209 GLY A CA 1
ATOM 1633 C C . GLY A 1 209 ? 2.798 13.341 7.566 1.00 80.31 209 GLY A C 1
ATOM 1634 O O . GLY A 1 209 ? 1.573 13.237 7.642 1.00 80.31 209 GLY A O 1
ATOM 1635 N N . GLY A 1 210 ? 3.435 14.519 7.655 1.00 63.84 210 GLY A N 1
ATOM 1636 C CA . GLY A 1 210 ? 2.796 15.845 7.760 1.00 63.84 210 GLY A CA 1
ATOM 1637 C C . GLY A 1 210 ? 2.869 16.508 9.148 1.00 63.84 210 GLY A C 1
ATOM 1638 O O . GLY A 1 210 ? 2.849 15.825 10.174 1.00 63.84 210 GLY A O 1
ATOM 1639 N N . GLU A 1 211 ? 2.944 17.846 9.171 1.00 52.09 211 GLU A N 1
ATOM 1640 C CA . GLU A 1 211 ? 2.796 18.671 10.384 1.00 52.09 211 GLU A CA 1
ATOM 1641 C C . GLU A 1 211 ? 1.325 18.711 10.839 1.00 52.09 211 GLU A C 1
ATOM 1643 O O . GLU A 1 211 ? 0.416 18.450 10.056 1.00 52.09 211 GLU A O 1
ATOM 1648 N N . ARG A 1 212 ? 1.073 18.927 12.136 1.00 53.28 212 ARG A N 1
ATOM 1649 C CA . ARG A 1 212 ? -0.238 18.666 12.762 1.00 53.28 212 ARG A CA 1
ATOM 1650 C C . ARG A 1 212 ? -1.313 19.710 12.370 1.00 53.28 212 ARG A C 1
ATOM 1652 O O . ARG A 1 212 ? -1.015 20.891 12.491 1.00 53.28 212 ARG A O 1
ATOM 1659 N N . PRO A 1 213 ? -2.569 19.297 12.062 1.00 59.16 213 PRO A N 1
ATOM 1660 C CA . PRO A 1 213 ? -3.045 17.914 11.951 1.00 59.16 213 PRO A CA 1
ATOM 1661 C C . PRO A 1 213 ? -2.493 17.257 10.682 1.00 59.16 213 PRO A C 1
ATOM 1663 O O . PRO A 1 213 ? -2.767 17.698 9.577 1.00 59.16 213 PRO A O 1
ATOM 1666 N N . GLY A 1 214 ? -1.695 16.202 10.853 1.00 86.06 214 GLY A N 1
ATOM 1667 C CA . GLY A 1 214 ? -0.958 15.596 9.747 1.00 86.06 214 GLY A CA 1
ATOM 1668 C C . GLY A 1 214 ? -1.805 14.586 8.990 1.00 86.06 214 GLY A C 1
ATOM 1669 O O . GLY A 1 214 ? -2.739 14.006 9.551 1.00 86.06 214 GLY A O 1
ATOM 1670 N N . TRP A 1 215 ? -1.422 14.317 7.744 1.00 92.62 215 TRP A N 1
ATOM 1671 C CA . TRP A 1 215 ? -2.095 13.380 6.846 1.00 92.62 215 TRP A CA 1
ATOM 1672 C C . TRP A 1 215 ? -2.385 12.030 7.499 1.00 92.62 215 TRP A C 1
ATOM 1674 O O . TRP A 1 215 ? -3.526 11.588 7.445 1.00 92.62 215 TRP A O 1
ATOM 1684 N N . ASN A 1 216 ? -1.436 11.467 8.259 1.00 94.31 216 ASN A N 1
ATOM 1685 C CA . ASN A 1 216 ? -1.644 10.235 9.040 1.00 94.31 216 ASN A CA 1
ATOM 1686 C C . ASN A 1 216 ? -2.966 10.235 9.843 1.00 94.31 216 ASN A C 1
ATOM 1688 O O . ASN A 1 216 ? -3.717 9.262 9.833 1.00 94.31 216 ASN A O 1
ATOM 1692 N N . ALA A 1 217 ? -3.279 11.335 10.538 1.00 93.62 217 ALA A N 1
ATOM 1693 C CA . ALA A 1 217 ? -4.458 11.427 11.403 1.00 93.62 217 ALA A CA 1
ATOM 1694 C C . ALA A 1 217 ? -5.778 11.609 10.631 1.00 93.62 217 ALA A C 1
ATOM 1696 O O . ALA A 1 217 ? -6.847 11.327 11.177 1.00 93.62 217 ALA A O 1
ATOM 1697 N N . ALA A 1 218 ? -5.720 12.057 9.3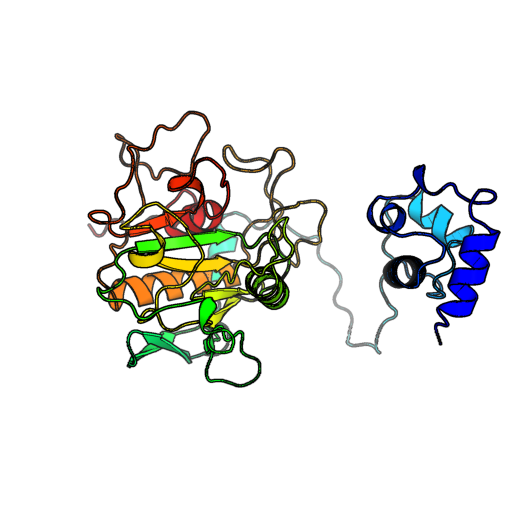76 1.00 94.50 218 ALA A N 1
ATOM 1698 C CA . ALA A 1 218 ? -6.879 12.215 8.501 1.00 94.50 218 ALA A CA 1
ATOM 1699 C C . ALA A 1 218 ? -7.148 10.972 7.642 1.00 94.50 218 ALA A C 1
ATOM 1701 O O . ALA A 1 218 ? -8.281 10.763 7.212 1.00 94.50 218 ALA A O 1
ATOM 1702 N N . SER A 1 219 ? -6.133 10.132 7.420 1.00 96.88 219 SER A N 1
ATOM 1703 C CA . SER A 1 219 ? -6.189 9.135 6.356 1.00 96.88 219 SER A CA 1
ATOM 1704 C C . SER A 1 219 ? -6.169 7.678 6.795 1.00 96.88 219 SER A C 1
ATOM 1706 O O . SER A 1 219 ? -5.549 7.324 7.798 1.00 96.88 219 SER A O 1
ATOM 1708 N N . VAL A 1 220 ? -6.765 6.834 5.959 1.00 98.56 220 VAL A N 1
ATOM 1709 C CA . VAL A 1 220 ? -6.430 5.415 5.808 1.00 98.56 220 VAL A CA 1
ATOM 1710 C C . VAL A 1 220 ? -5.289 5.300 4.789 1.00 98.56 220 VAL A C 1
ATOM 1712 O O . VAL A 1 220 ? -5.343 5.919 3.731 1.00 98.56 220 VAL A O 1
ATOM 1715 N N . GLY A 1 221 ? -4.250 4.539 5.113 1.00 98.38 221 GLY A N 1
ATOM 1716 C CA . GLY A 1 221 ? -3.101 4.273 4.240 1.00 98.38 221 GLY A CA 1
ATOM 1717 C C . GLY A 1 221 ? -3.274 2.956 3.495 1.00 98.38 221 GLY A C 1
ATOM 1718 O O . GLY A 1 221 ? -3.660 1.964 4.121 1.00 98.38 221 GLY A O 1
ATOM 1719 N N . ILE A 1 222 ? -3.026 2.967 2.186 1.00 98.75 222 ILE A N 1
ATOM 1720 C CA . ILE A 1 222 ? -3.174 1.806 1.306 1.00 98.75 222 ILE A CA 1
ATOM 1721 C C . ILE A 1 222 ? -1.924 1.688 0.436 1.00 98.75 222 ILE A C 1
ATOM 1723 O O . ILE A 1 222 ? -1.678 2.547 -0.409 1.00 98.75 222 ILE A O 1
ATOM 1727 N N . ASP A 1 223 ? -1.162 0.619 0.626 1.00 98.31 223 ASP A N 1
ATOM 1728 C CA . ASP A 1 223 ? 0.018 0.305 -0.173 1.00 98.31 223 ASP A CA 1
ATOM 1729 C C . ASP A 1 223 ? -0.324 -0.737 -1.236 1.00 98.31 223 ASP A C 1
ATOM 1731 O O . ASP A 1 223 ? -0.923 -1.773 -0.943 1.00 98.31 223 ASP A O 1
ATOM 1735 N N . ILE A 1 224 ? 0.087 -0.504 -2.477 1.00 96.50 224 ILE A N 1
ATOM 1736 C CA . ILE A 1 224 ? 0.002 -1.508 -3.537 1.00 96.50 224 ILE A CA 1
ATOM 1737 C C . ILE A 1 224 ? 1.391 -2.116 -3.749 1.00 96.50 224 ILE A C 1
ATOM 1739 O O . ILE A 1 224 ? 2.395 -1.408 -3.890 1.00 96.50 224 ILE A O 1
ATOM 1743 N N . ALA A 1 225 ? 1.477 -3.449 -3.744 1.00 92.00 225 ALA A N 1
ATOM 1744 C CA . ALA A 1 225 ? 2.694 -4.167 -4.098 1.00 92.00 225 ALA A CA 1
ATOM 1745 C C . ALA A 1 225 ? 3.074 -3.798 -5.536 1.00 92.00 225 ALA A C 1
ATOM 1747 O O . ALA A 1 225 ? 2.384 -4.183 -6.479 1.00 92.00 225 ALA A O 1
ATOM 1748 N N . ASN A 1 226 ? 4.139 -3.030 -5.720 1.00 88.25 226 ASN A N 1
ATOM 1749 C CA . ASN A 1 226 ? 4.615 -2.630 -7.033 1.00 88.25 226 ASN A CA 1
ATOM 1750 C C . ASN A 1 226 ? 6.105 -2.296 -6.917 1.00 88.25 226 ASN A C 1
ATOM 1752 O O . ASN A 1 226 ? 6.450 -1.382 -6.166 1.00 88.25 226 ASN A O 1
ATOM 1756 N N . PRO A 1 227 ? 7.002 -3.023 -7.608 1.00 79.75 227 PRO A N 1
ATOM 1757 C CA . PRO A 1 227 ? 8.426 -2.744 -7.518 1.00 79.75 227 PRO A CA 1
ATOM 1758 C C . PRO A 1 227 ? 8.798 -1.384 -8.112 1.00 79.75 227 PRO A C 1
ATOM 1760 O O . PRO A 1 227 ? 9.817 -0.835 -7.702 1.00 79.75 227 PRO A O 1
ATOM 1763 N N . LEU A 1 228 ? 8.001 -0.852 -9.052 1.00 74.38 228 LEU A N 1
ATOM 1764 C CA . LEU A 1 228 ? 8.232 0.363 -9.852 1.00 74.38 228 LEU A CA 1
ATOM 1765 C C . LEU A 1 228 ? 9.544 0.419 -10.652 1.00 74.38 228 LEU A C 1
ATOM 1767 O O . LEU A 1 228 ? 9.600 1.113 -11.662 1.00 74.38 228 LEU A O 1
ATOM 1771 N N . ASP A 1 229 ? 10.582 -0.309 -10.249 1.00 76.75 229 ASP A N 1
ATOM 1772 C CA . ASP A 1 229 ? 11.820 -0.471 -10.988 1.00 76.75 229 ASP A CA 1
ATOM 1773 C C . ASP A 1 229 ? 11.596 -1.453 -12.152 1.00 76.75 229 ASP A C 1
ATOM 1775 O O . ASP A 1 229 ? 11.420 -2.657 -11.923 1.00 76.75 229 ASP A O 1
ATOM 1779 N N . PRO A 1 230 ? 11.628 -0.969 -13.407 1.00 73.31 230 PRO A N 1
ATOM 1780 C CA . PRO A 1 230 ? 11.389 -1.791 -14.588 1.00 73.31 230 PRO A CA 1
ATOM 1781 C C . PRO A 1 230 ? 12.493 -2.831 -14.831 1.00 73.31 230 PRO A C 1
ATOM 1783 O O . PRO A 1 230 ? 12.342 -3.693 -15.692 1.00 73.31 230 PRO A O 1
ATOM 1786 N N . SER A 1 231 ? 13.613 -2.762 -14.100 1.00 72.69 231 SER A N 1
ATOM 1787 C CA . SER A 1 231 ? 14.663 -3.784 -14.143 1.00 72.69 231 SER A CA 1
ATOM 1788 C C . SER A 1 231 ? 14.367 -5.012 -13.275 1.00 72.69 231 SER A C 1
ATOM 1790 O O . SER A 1 231 ? 15.010 -6.049 -13.453 1.00 72.69 231 SER A O 1
ATOM 1792 N N . LEU A 1 232 ? 13.406 -4.916 -12.353 1.00 69.44 232 LEU A N 1
ATOM 1793 C CA . LEU A 1 232 ? 12.948 -6.030 -11.522 1.00 69.44 232 LEU A CA 1
ATOM 1794 C C . LEU A 1 232 ? 11.853 -6.830 -12.239 1.00 69.44 232 LEU A C 1
ATOM 1796 O O . LEU A 1 232 ? 11.184 -6.307 -13.123 1.00 69.44 232 LEU A O 1
ATOM 1800 N N . ASP A 1 233 ? 11.648 -8.090 -11.843 1.00 72.00 233 ASP A N 1
ATOM 1801 C CA . ASP A 1 233 ? 10.554 -8.916 -12.371 1.00 72.00 233 ASP A CA 1
ATOM 1802 C C . ASP A 1 233 ? 9.189 -8.259 -12.098 1.00 72.00 233 ASP A C 1
ATOM 1804 O O . ASP A 1 233 ? 8.811 -8.019 -10.947 1.00 72.00 233 ASP A O 1
ATOM 1808 N N . GLY A 1 234 ? 8.445 -7.990 -13.173 1.00 62.75 234 GLY A N 1
ATOM 1809 C CA . GLY A 1 234 ? 7.110 -7.407 -13.122 1.00 62.75 234 GLY A CA 1
ATOM 1810 C C . GLY A 1 234 ? 6.052 -8.337 -12.530 1.00 62.75 234 GLY A C 1
ATOM 1811 O O . GLY A 1 234 ? 4.991 -7.851 -12.138 1.00 62.75 234 GLY A O 1
ATOM 1812 N N . ARG A 1 235 ? 6.313 -9.650 -12.422 1.00 69.19 235 ARG A N 1
ATOM 1813 C CA . ARG A 1 235 ? 5.393 -10.663 -11.863 1.00 69.19 235 ARG A CA 1
ATOM 1814 C C . ARG A 1 235 ? 3.987 -10.610 -12.478 1.00 69.19 235 ARG A C 1
ATOM 1816 O O . ARG A 1 235 ? 2.985 -10.535 -11.774 1.00 69.19 235 ARG A O 1
ATOM 1823 N N . GLY A 1 236 ? 3.916 -10.611 -13.808 1.00 64.81 236 GLY A N 1
ATOM 1824 C CA . GLY A 1 236 ? 2.651 -10.553 -14.555 1.00 64.81 236 GLY A CA 1
ATOM 1825 C C . GLY A 1 236 ? 2.087 -9.144 -14.765 1.00 64.81 236 GLY A C 1
ATOM 1826 O O . GLY A 1 236 ? 1.032 -9.000 -15.379 1.00 64.81 236 GLY A O 1
ATOM 1827 N N . ARG A 1 237 ? 2.786 -8.101 -14.302 1.00 73.94 237 ARG A N 1
ATOM 1828 C CA . ARG A 1 237 ? 2.478 -6.705 -14.634 1.00 73.94 237 ARG A CA 1
ATOM 1829 C C . ARG A 1 237 ? 2.931 -6.365 -16.048 1.00 73.94 237 ARG A C 1
ATOM 1831 O O . ARG A 1 237 ? 3.940 -6.873 -16.538 1.00 73.94 237 ARG A O 1
ATOM 1838 N N . VAL A 1 238 ? 2.199 -5.459 -16.685 1.00 74.19 238 VAL A N 1
ATOM 1839 C CA . VAL A 1 238 ? 2.585 -4.893 -17.978 1.00 74.19 238 VAL A CA 1
ATOM 1840 C C . VAL A 1 238 ? 3.572 -3.760 -17.728 1.00 74.19 238 VAL A C 1
ATOM 1842 O O . VAL A 1 238 ? 3.321 -2.886 -16.902 1.00 74.19 238 VAL A O 1
ATOM 1845 N N . LEU A 1 239 ? 4.701 -3.761 -18.434 1.00 75.69 239 LEU A N 1
ATOM 1846 C CA . LEU A 1 239 ? 5.625 -2.634 -18.383 1.00 75.69 239 LEU A CA 1
ATOM 1847 C C . LEU A 1 239 ? 5.023 -1.462 -19.159 1.00 75.69 239 LEU A C 1
ATOM 1849 O O . LEU A 1 239 ? 4.781 -1.572 -20.363 1.00 75.69 239 LEU A O 1
ATOM 1853 N N . ARG A 1 240 ? 4.800 -0.334 -18.488 1.00 67.44 240 ARG A N 1
ATOM 1854 C CA . ARG A 1 240 ? 4.344 0.896 -19.133 1.00 67.44 240 ARG A CA 1
ATOM 1855 C C . ARG A 1 240 ? 5.536 1.745 -19.562 1.00 67.44 240 ARG A C 1
ATOM 1857 O O . ARG A 1 240 ? 6.532 1.833 -18.834 1.00 67.44 240 ARG A O 1
ATOM 1864 N N . PRO A 1 241 ? 5.445 2.397 -20.737 1.00 64.94 241 PRO A N 1
ATOM 1865 C CA . PRO A 1 241 ? 6.423 3.400 -21.122 1.00 64.94 241 PRO A CA 1
ATOM 1866 C C . PRO A 1 241 ? 6.416 4.549 -20.108 1.00 64.94 241 PRO A C 1
ATOM 1868 O O . PRO A 1 241 ? 5.479 4.708 -19.325 1.00 64.94 241 PRO A O 1
ATOM 1871 N N . VAL A 1 242 ? 7.470 5.365 -20.136 1.00 61.81 242 VAL A N 1
ATOM 1872 C CA . VAL A 1 242 ? 7.574 6.561 -19.292 1.00 61.81 242 VAL A CA 1
ATOM 1873 C C . VAL A 1 242 ? 6.305 7.407 -19.444 1.00 61.81 242 VAL A C 1
ATOM 1875 O O . VAL A 1 242 ? 6.017 7.912 -20.526 1.00 61.81 242 VAL A O 1
ATOM 1878 N N . SER A 1 243 ? 5.551 7.559 -18.358 1.00 57.44 243 SER A N 1
ATOM 1879 C CA . SER A 1 243 ? 4.474 8.541 -18.244 1.00 57.44 243 SER A CA 1
ATOM 1880 C C . SER A 1 243 ? 5.005 9.848 -17.654 1.00 57.44 243 SER A C 1
ATOM 1882 O O . SER A 1 243 ? 6.097 9.898 -17.086 1.00 57.44 243 SER A O 1
ATOM 1884 N N . SER A 1 244 ? 4.215 10.920 -17.744 1.00 51.12 244 SER A N 1
ATOM 1885 C CA . SER A 1 244 ? 4.573 12.241 -17.205 1.00 51.12 244 SER A CA 1
ATOM 1886 C C . SER A 1 244 ? 4.844 12.266 -15.694 1.00 51.12 244 SER A C 1
ATOM 1888 O O . SER A 1 244 ? 5.416 13.239 -15.208 1.00 51.12 244 SER A O 1
ATOM 1890 N N . TRP A 1 245 ? 4.422 11.230 -14.962 1.00 58.50 245 TRP A N 1
ATOM 1891 C CA . TRP A 1 245 ? 4.624 11.077 -13.519 1.00 58.50 245 TRP A CA 1
ATOM 1892 C C . TRP A 1 245 ? 5.550 9.897 -13.150 1.00 58.50 245 TRP A C 1
ATOM 1894 O O . TRP A 1 245 ? 5.926 9.762 -11.988 1.00 58.50 245 TRP A O 1
ATOM 1904 N N . SER A 1 246 ? 5.949 9.058 -14.115 1.00 58.12 246 SER A N 1
ATOM 1905 C CA . SER A 1 246 ? 6.784 7.864 -13.905 1.00 58.12 246 SER A CA 1
ATOM 1906 C C . SER A 1 246 ? 8.288 8.178 -13.907 1.00 58.12 246 SER A C 1
ATOM 1908 O O . SER A 1 246 ? 8.735 9.097 -14.600 1.00 58.12 246 SER A O 1
ATOM 1910 N N . PRO A 1 247 ? 9.125 7.358 -13.237 1.00 58.34 247 PRO A N 1
ATOM 1911 C CA . PRO A 1 247 ? 10.576 7.396 -13.409 1.00 58.34 247 PRO A CA 1
ATOM 1912 C C . PRO A 1 247 ? 11.016 7.245 -14.881 1.00 58.34 247 PRO A C 1
ATOM 1914 O O . PRO A 1 247 ? 10.331 6.640 -15.709 1.00 58.34 247 PRO A O 1
ATOM 1917 N N . ARG A 1 248 ? 12.213 7.771 -15.200 1.00 54.88 248 ARG A N 1
ATOM 1918 C CA . ARG A 1 248 ? 12.784 7.931 -16.562 1.00 54.88 248 ARG A CA 1
ATOM 1919 C C . ARG A 1 248 ? 12.933 6.642 -17.396 1.00 54.88 248 ARG A C 1
ATOM 1921 O O . ARG A 1 248 ? 13.358 6.731 -18.543 1.00 54.88 248 ARG A O 1
ATOM 1928 N N . LYS A 1 249 ? 12.642 5.462 -16.840 1.00 62.69 249 LYS A N 1
ATOM 1929 C CA . LYS A 1 249 ? 12.812 4.149 -17.492 1.00 62.69 249 LYS A CA 1
ATOM 1930 C C . LYS A 1 249 ? 11.499 3.372 -17.693 1.00 62.69 249 LYS A C 1
ATOM 1932 O O . LYS A 1 249 ? 11.554 2.232 -18.139 1.00 62.69 249 LYS A O 1
ATOM 1937 N N . GLY A 1 250 ? 10.348 3.979 -17.399 1.00 68.50 250 GLY A N 1
ATOM 1938 C CA . GLY A 1 250 ? 9.056 3.290 -17.343 1.00 68.50 250 GLY A CA 1
ATOM 1939 C C . GLY A 1 250 ? 8.792 2.708 -15.956 1.00 68.50 250 GLY A C 1
ATOM 1940 O O . GLY A 1 250 ? 9.627 2.844 -15.059 1.00 68.50 250 GLY A O 1
ATOM 1941 N N . TYR A 1 251 ? 7.628 2.089 -15.790 1.00 74.06 251 TYR A N 1
ATOM 1942 C CA . TYR A 1 251 ? 7.164 1.521 -14.523 1.00 74.06 251 TYR A CA 1
ATOM 1943 C C . TYR A 1 251 ? 6.266 0.310 -14.778 1.00 74.06 251 TYR A C 1
ATOM 1945 O O . TYR A 1 251 ? 5.664 0.183 -15.846 1.00 74.06 251 TYR A O 1
ATOM 1953 N N . TRP A 1 252 ? 6.187 -0.594 -13.806 1.00 79.38 252 TRP A N 1
ATOM 1954 C CA . TRP A 1 252 ? 5.250 -1.711 -13.856 1.00 79.38 252 TRP A CA 1
ATOM 1955 C C . TRP A 1 252 ? 3.839 -1.225 -13.527 1.00 79.38 252 TRP A C 1
ATOM 1957 O O . TRP A 1 252 ? 3.644 -0.628 -12.475 1.00 79.38 252 TRP A O 1
ATOM 1967 N N . ASP A 1 253 ? 2.882 -1.495 -14.413 1.00 80.19 253 ASP A N 1
ATOM 1968 C CA . ASP A 1 253 ? 1.457 -1.211 -14.198 1.00 80.19 253 ASP A CA 1
ATOM 1969 C C . ASP A 1 253 ? 0.865 -2.105 -13.105 1.00 80.19 253 ASP A C 1
ATOM 1971 O O . ASP A 1 253 ? 1.418 -3.158 -12.778 1.00 80.19 253 ASP A O 1
ATOM 1975 N N . LEU A 1 254 ? -0.312 -1.762 -12.602 1.00 84.38 254 LEU A N 1
ATOM 1976 C CA . LEU A 1 254 ? -1.063 -2.629 -11.703 1.00 84.38 254 LEU A CA 1
ATOM 1977 C C . LEU A 1 254 ? -1.621 -3.852 -12.444 1.00 84.38 254 LEU A C 1
ATOM 1979 O O . LEU A 1 254 ? -2.080 -3.769 -13.585 1.00 84.38 254 LEU A O 1
ATOM 1983 N N . THR A 1 255 ? -1.628 -5.013 -11.783 1.00 79.75 255 THR A N 1
ATOM 1984 C CA . THR A 1 255 ? -2.331 -6.184 -12.329 1.00 79.75 255 THR A CA 1
ATOM 1985 C C . THR A 1 255 ? -3.845 -5.960 -12.302 1.00 79.75 255 THR A C 1
ATOM 1987 O O . THR A 1 255 ? -4.373 -5.212 -11.475 1.00 79.75 255 THR A O 1
ATOM 1990 N N . SER A 1 256 ? -4.594 -6.665 -13.154 1.00 76.31 256 SER A N 1
ATOM 1991 C CA . SER A 1 256 ? -6.064 -6.611 -13.131 1.00 76.31 256 SER A CA 1
ATOM 1992 C C . SER A 1 256 ? -6.646 -6.998 -11.766 1.00 76.31 256 SER A C 1
ATOM 1994 O O . SER A 1 256 ? -7.634 -6.410 -11.330 1.00 76.31 256 SER A O 1
ATOM 1996 N N . ALA A 1 257 ? -6.006 -7.938 -11.063 1.00 80.38 257 ALA A N 1
ATOM 1997 C CA . ALA A 1 257 ? -6.413 -8.344 -9.722 1.00 80.38 257 ALA A CA 1
ATOM 1998 C C . ALA A 1 257 ? -6.190 -7.223 -8.691 1.00 80.38 257 ALA A C 1
ATOM 2000 O O . ALA A 1 257 ? -7.071 -6.960 -7.871 1.00 80.38 257 ALA A O 1
ATOM 2001 N N . GLN A 1 258 ? -5.068 -6.501 -8.782 1.00 90.56 258 GLN A N 1
ATOM 2002 C CA . GLN A 1 258 ? -4.800 -5.321 -7.956 1.00 90.56 258 GLN A CA 1
ATOM 2003 C C . GLN A 1 258 ? -5.814 -4.207 -8.205 1.00 90.56 258 GLN A C 1
ATOM 2005 O O . GLN A 1 258 ? -6.338 -3.636 -7.252 1.00 90.56 258 GLN A O 1
ATOM 2010 N N . ILE A 1 259 ? -6.138 -3.927 -9.470 1.00 84.00 259 ILE A N 1
ATOM 2011 C CA . ILE A 1 259 ? -7.116 -2.894 -9.844 1.00 84.00 259 ILE A CA 1
ATOM 2012 C C . ILE A 1 259 ? -8.505 -3.251 -9.307 1.00 84.00 259 ILE A C 1
ATOM 2014 O O . ILE A 1 259 ? -9.184 -2.401 -8.724 1.00 84.00 259 ILE A O 1
ATOM 2018 N N . PHE A 1 260 ? -8.928 -4.507 -9.469 1.00 84.62 260 PHE A N 1
ATOM 2019 C CA . PHE A 1 260 ? -10.202 -4.990 -8.941 1.00 84.62 260 PHE A CA 1
ATOM 2020 C C . PHE A 1 260 ? -10.266 -4.842 -7.414 1.00 84.62 260 PHE A C 1
ATOM 2022 O O . PHE A 1 260 ? -11.208 -4.241 -6.890 1.00 84.62 260 PHE A O 1
ATOM 2029 N N . ALA A 1 261 ? -9.237 -5.315 -6.705 1.00 89.69 261 ALA A N 1
ATOM 2030 C CA . ALA A 1 261 ? -9.138 -5.212 -5.253 1.00 89.69 261 ALA A CA 1
ATOM 2031 C C . ALA A 1 261 ? -9.118 -3.753 -4.770 1.00 89.69 261 ALA A C 1
ATOM 2033 O O . ALA A 1 261 ? -9.839 -3.402 -3.836 1.00 89.69 261 ALA A O 1
ATOM 2034 N N . ALA A 1 262 ? -8.363 -2.881 -5.441 1.00 95.31 262 ALA A N 1
ATOM 2035 C CA . ALA A 1 262 ? -8.282 -1.460 -5.119 1.00 95.31 262 ALA A CA 1
ATOM 2036 C C . ALA A 1 262 ? -9.641 -0.762 -5.268 1.00 95.31 262 ALA A C 1
ATOM 2038 O O . ALA A 1 262 ? -10.040 -0.013 -4.374 1.00 95.31 262 ALA A O 1
ATOM 2039 N N . ARG A 1 263 ? -10.392 -1.040 -6.345 1.00 92.50 263 ARG A N 1
ATOM 2040 C CA . ARG A 1 263 ? -11.753 -0.500 -6.533 1.00 92.50 263 ARG A CA 1
ATOM 2041 C C . ARG A 1 263 ? -12.687 -0.953 -5.420 1.00 92.50 263 ARG A C 1
ATOM 2043 O O . ARG A 1 263 ? -13.332 -0.119 -4.788 1.00 92.50 263 ARG A O 1
ATOM 2050 N N . LYS A 1 264 ? -12.721 -2.259 -5.146 1.00 93.94 264 LYS A N 1
ATOM 2051 C CA . LYS A 1 264 ? -13.578 -2.842 -4.109 1.00 93.94 264 LYS A CA 1
ATOM 2052 C C . LYS A 1 264 ? -13.254 -2.296 -2.721 1.00 93.94 264 LYS A C 1
ATOM 2054 O O . LYS A 1 264 ? -14.170 -1.924 -1.986 1.00 93.94 264 LYS A O 1
ATOM 2059 N N . LEU A 1 265 ? -11.971 -2.177 -2.384 1.00 97.75 265 LEU A N 1
ATOM 2060 C CA . LEU A 1 265 ? -11.526 -1.585 -1.126 1.00 97.75 265 LEU A CA 1
ATOM 2061 C C . LEU A 1 265 ? -11.922 -0.108 -1.029 1.00 97.75 265 LEU A C 1
ATOM 2063 O O . LEU A 1 265 ? -12.520 0.290 -0.030 1.00 97.75 265 LEU A O 1
ATOM 2067 N N . LYS A 1 266 ? -11.657 0.692 -2.071 1.00 97.19 266 LYS A N 1
ATOM 2068 C CA . LYS A 1 266 ? -12.046 2.110 -2.130 1.00 97.19 266 LYS A CA 1
ATOM 2069 C C . LYS A 1 266 ? -13.547 2.282 -1.916 1.00 97.19 266 LYS A C 1
ATOM 2071 O O . LYS A 1 266 ? -13.948 3.040 -1.040 1.00 97.19 266 LYS A O 1
ATOM 2076 N N . ASP A 1 267 ? -14.368 1.579 -2.693 1.00 95.81 267 ASP A N 1
ATOM 2077 C CA . ASP A 1 267 ? -15.829 1.688 -2.625 1.00 95.81 267 ASP A CA 1
ATOM 2078 C C . ASP A 1 267 ? -16.354 1.298 -1.240 1.00 95.81 267 ASP A C 1
ATOM 2080 O O . ASP A 1 267 ? -17.269 1.932 -0.717 1.00 95.81 267 ASP A 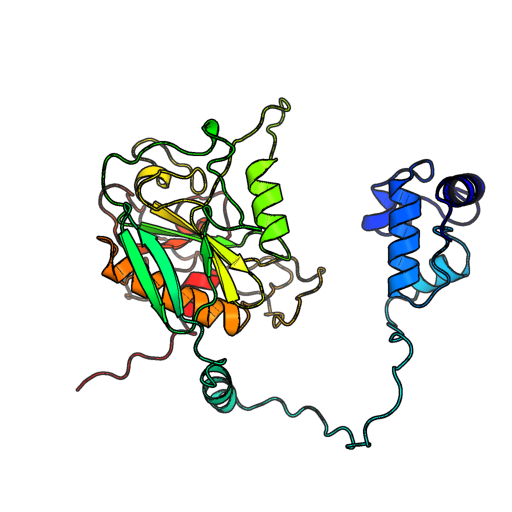O 1
ATOM 2084 N N . THR A 1 268 ? -15.750 0.283 -0.622 1.00 97.25 268 THR A N 1
ATOM 2085 C CA . THR A 1 268 ? -16.094 -0.143 0.739 1.00 97.25 268 THR A CA 1
ATOM 2086 C C . THR A 1 268 ? -15.748 0.935 1.763 1.00 97.25 268 THR A C 1
ATOM 2088 O O . THR A 1 268 ? -16.581 1.278 2.602 1.00 97.25 268 THR A O 1
ATOM 2091 N N . LEU A 1 269 ? -14.548 1.517 1.685 1.00 98.31 269 LEU A N 1
ATOM 2092 C CA . LEU A 1 269 ? -14.114 2.573 2.601 1.00 98.31 269 LEU A CA 1
ATOM 2093 C C . LEU A 1 269 ? -14.941 3.854 2.432 1.00 98.31 269 LEU A C 1
ATOM 2095 O O . LEU A 1 269 ? -15.346 4.431 3.434 1.00 98.31 269 LEU A O 1
ATOM 2099 N N . VAL A 1 270 ? -15.253 4.257 1.198 1.00 97.62 270 VAL A N 1
ATOM 2100 C CA . VAL A 1 270 ? -16.143 5.395 0.893 1.00 97.62 270 VAL A CA 1
ATOM 2101 C C . VAL A 1 270 ? -17.544 5.185 1.471 1.00 97.62 270 VAL A C 1
ATOM 2103 O O . VAL A 1 270 ? -18.143 6.121 1.989 1.00 97.62 270 VAL A O 1
ATOM 2106 N N . LYS A 1 271 ? -18.075 3.958 1.427 1.00 97.19 271 LYS A N 1
ATOM 2107 C CA . LYS A 1 271 ? -19.378 3.638 2.033 1.00 97.19 271 LYS A CA 1
ATOM 2108 C C . LYS A 1 271 ? -19.335 3.630 3.564 1.00 97.19 271 LYS A C 1
ATOM 2110 O O . LYS A 1 271 ? -20.322 3.987 4.199 1.00 97.19 271 LYS A O 1
ATOM 2115 N N . ALA A 1 272 ? -18.224 3.196 4.159 1.00 97.62 272 ALA A N 1
ATOM 2116 C CA . ALA A 1 272 ? -18.108 2.996 5.606 1.00 97.62 272 ALA A CA 1
ATOM 2117 C C . ALA A 1 272 ? -17.606 4.234 6.378 1.00 97.62 272 ALA A C 1
ATOM 2119 O O . ALA A 1 272 ? -17.802 4.335 7.595 1.00 97.62 272 ALA A O 1
ATOM 2120 N N . LEU A 1 273 ? -16.932 5.166 5.703 1.00 97.88 273 LEU A N 1
ATOM 2121 C CA . LEU A 1 273 ? -16.236 6.309 6.296 1.00 97.88 273 LEU A CA 1
ATOM 2122 C C . LEU A 1 273 ? -16.628 7.617 5.593 1.00 97.88 273 LEU A C 1
ATOM 2124 O O . LEU A 1 273 ? -17.091 7.580 4.460 1.00 97.88 273 LEU A O 1
ATOM 2128 N N . PRO A 1 274 ? -16.432 8.790 6.227 1.00 97.25 274 PRO A N 1
ATOM 2129 C CA . PRO A 1 274 ? -16.704 10.095 5.615 1.00 97.25 274 PRO A CA 1
ATOM 2130 C C . PRO A 1 274 ? -15.644 10.474 4.559 1.00 97.25 274 PRO A C 1
ATOM 2132 O O . PRO A 1 274 ? -15.009 11.523 4.645 1.00 97.25 274 PRO A O 1
ATOM 2135 N N . ILE A 1 275 ? -15.415 9.595 3.586 1.00 97.75 275 ILE A N 1
ATOM 2136 C CA . ILE A 1 275 ? -14.461 9.750 2.490 1.00 97.75 275 ILE A CA 1
ATOM 2137 C C . ILE A 1 275 ? -15.273 10.002 1.224 1.00 97.75 275 ILE A C 1
ATOM 2139 O O . ILE A 1 275 ? -16.141 9.205 0.881 1.00 97.75 275 ILE A O 1
ATOM 2143 N N . ALA A 1 276 ? -15.001 11.100 0.522 1.00 96.88 276 ALA A N 1
ATOM 2144 C CA . ALA A 1 276 ? -15.656 11.361 -0.755 1.00 96.88 276 ALA A CA 1
ATOM 2145 C C . ALA A 1 276 ? -15.159 10.388 -1.840 1.00 96.88 276 ALA A C 1
ATOM 2147 O O . ALA A 1 276 ? -13.978 10.037 -1.875 1.00 96.88 276 ALA A O 1
ATOM 2148 N N . ASP A 1 277 ? -16.040 10.005 -2.769 1.00 94.56 277 ASP A N 1
ATOM 2149 C CA . ASP A 1 277 ? -15.652 9.314 -4.007 1.00 94.56 277 ASP A CA 1
ATOM 2150 C C . ASP A 1 277 ? -15.059 10.302 -5.022 1.00 94.56 277 ASP A C 1
ATOM 2152 O O . ASP A 1 277 ? -15.604 10.528 -6.102 1.00 94.56 277 ASP A O 1
ATOM 2156 N N . ASP A 1 278 ? -13.969 10.960 -4.640 1.00 91.06 278 ASP A N 1
ATOM 2157 C CA . ASP A 1 278 ? -13.300 11.944 -5.480 1.00 91.06 278 ASP A CA 1
ATOM 2158 C C . ASP A 1 278 ? -11.787 11.920 -5.267 1.00 91.06 278 ASP A C 1
ATOM 2160 O O . ASP A 1 278 ? -11.283 11.393 -4.271 1.00 91.06 278 ASP A O 1
ATOM 2164 N N . CYS A 1 279 ? -11.067 12.514 -6.209 1.00 90.38 279 CYS A N 1
ATOM 2165 C CA . CYS A 1 279 ? -9.637 12.769 -6.123 1.00 90.38 279 CYS A CA 1
ATOM 2166 C C . CYS A 1 279 ? -9.358 14.247 -6.437 1.00 90.38 279 CYS A C 1
ATOM 2168 O O . CYS A 1 279 ? -10.217 14.929 -6.997 1.00 90.38 279 CYS A O 1
ATOM 2170 N N . PRO A 1 280 ? -8.169 14.782 -6.121 1.00 86.38 280 PRO A N 1
ATOM 2171 C CA . PRO A 1 280 ? -7.825 16.151 -6.485 1.00 86.38 280 PRO A CA 1
ATOM 2172 C C . PRO A 1 280 ? -7.906 16.387 -8.001 1.00 86.38 280 PRO A C 1
ATOM 2174 O O . PRO A 1 280 ? -7.493 15.536 -8.795 1.00 86.38 280 PRO A O 1
ATOM 2177 N N . ARG A 1 281 ? -8.433 17.551 -8.403 1.00 80.75 281 ARG A N 1
ATOM 2178 C CA . ARG A 1 281 ? -8.672 17.939 -9.803 1.00 80.75 281 ARG A CA 1
ATOM 2179 C C . ARG A 1 281 ? -8.094 19.320 -10.115 1.00 80.75 281 ARG A C 1
ATOM 2181 O O . ARG A 1 281 ? -8.024 20.186 -9.247 1.00 80.75 281 ARG A O 1
ATOM 2188 N N . THR A 1 282 ? -7.700 19.522 -11.368 1.00 74.06 282 THR A N 1
ATOM 2189 C CA . THR A 1 282 ? -7.320 20.824 -11.930 1.00 74.06 282 THR A CA 1
ATOM 2190 C C . THR A 1 282 ? -8.530 21.763 -11.994 1.00 74.06 282 THR A C 1
ATOM 2192 O O . THR A 1 282 ? -9.679 21.334 -11.865 1.00 74.06 282 THR A O 1
ATOM 2195 N N . ALA A 1 283 ? -8.295 23.043 -12.305 1.00 71.25 283 ALA A N 1
ATOM 2196 C CA . ALA A 1 283 ? -9.369 23.999 -12.603 1.00 71.25 283 ALA A CA 1
ATOM 2197 C C . ALA A 1 283 ? -10.289 23.535 -13.754 1.00 71.25 283 ALA A C 1
ATOM 2199 O O . ALA A 1 283 ? -11.477 23.848 -13.763 1.00 71.25 283 ALA A O 1
ATOM 2200 N N . ALA A 1 284 ? -9.767 22.731 -14.687 1.00 69.50 284 ALA A N 1
ATOM 2201 C CA . ALA A 1 284 ? -10.530 22.125 -15.778 1.00 69.50 284 ALA A CA 1
ATOM 2202 C C . ALA A 1 284 ? -11.287 20.844 -15.364 1.00 69.50 284 ALA A C 1
ATOM 2204 O O . ALA A 1 284 ? -11.788 20.123 -16.223 1.00 69.50 284 ALA A O 1
ATOM 2205 N N . LYS A 1 285 ? -11.362 20.530 -14.061 1.00 71.88 285 LYS A N 1
ATOM 2206 C CA . LYS A 1 285 ? -11.986 19.321 -13.482 1.00 71.88 285 LYS A CA 1
ATOM 2207 C C . LYS A 1 285 ? -11.349 17.987 -13.899 1.00 71.88 285 LYS A C 1
ATOM 2209 O O . LYS A 1 285 ? -11.871 16.920 -13.564 1.00 71.88 285 LYS A O 1
ATOM 2214 N N . LEU A 1 286 ? -10.197 18.029 -14.562 1.00 68.06 286 LEU A N 1
ATOM 2215 C CA . LEU A 1 286 ? -9.402 16.838 -14.846 1.00 68.06 286 LEU A CA 1
ATOM 2216 C C . LEU A 1 286 ? -8.691 16.386 -13.568 1.00 68.06 286 LEU A C 1
ATOM 2218 O O . LEU A 1 286 ? -8.153 17.251 -12.874 1.00 68.06 286 LEU A O 1
ATOM 2222 N N . PRO A 1 287 ? -8.667 15.086 -13.245 1.00 69.25 287 PRO A N 1
ATOM 2223 C CA . PRO A 1 287 ? -7.851 14.572 -12.152 1.00 69.25 287 PRO A CA 1
ATOM 2224 C C . PRO A 1 287 ? -6.386 15.013 -12.257 1.00 69.25 287 PRO A C 1
ATOM 2226 O O . PRO A 1 287 ? -5.844 15.098 -13.358 1.00 69.25 287 PRO A O 1
ATOM 2229 N N . VAL A 1 288 ? -5.749 15.284 -11.119 1.00 71.81 288 VAL A N 1
ATOM 2230 C CA . VAL A 1 288 ? -4.324 15.641 -11.065 1.00 71.81 288 VAL A CA 1
ATOM 2231 C C . VAL A 1 288 ? -3.506 14.419 -10.684 1.00 71.81 288 VAL A C 1
ATOM 2233 O O . VAL A 1 288 ? -3.710 13.860 -9.613 1.00 71.81 288 VAL A O 1
ATOM 2236 N N . TYR A 1 289 ? -2.513 14.063 -11.490 1.00 69.62 289 TYR A N 1
ATOM 2237 C CA . TYR A 1 289 ? -1.546 13.004 -11.181 1.00 69.62 289 TYR A CA 1
ATOM 2238 C C . TYR A 1 289 ? -0.155 13.610 -11.297 1.00 69.62 289 TYR A C 1
ATOM 2240 O O . TYR A 1 289 ? 0.454 13.493 -12.352 1.00 69.62 289 TYR A O 1
ATOM 2248 N N . MET A 1 290 ? 0.270 14.371 -10.275 1.00 57.84 290 MET A N 1
ATOM 2249 C CA . MET A 1 290 ? 1.486 15.209 -10.249 1.00 57.84 290 MET A CA 1
ATOM 2250 C C . MET A 1 290 ? 2.323 15.175 -11.546 1.00 57.84 290 MET A C 1
ATOM 2252 O O . MET A 1 290 ? 3.284 14.412 -11.666 1.00 57.84 290 MET A O 1
ATOM 2256 N N . ARG A 1 291 ? 1.964 16.008 -12.529 1.00 51.34 291 ARG A N 1
ATOM 2257 C CA . ARG A 1 291 ? 2.874 16.355 -13.627 1.00 51.34 291 ARG A CA 1
ATOM 2258 C C . ARG A 1 291 ? 3.842 17.417 -13.117 1.00 51.34 291 ARG A C 1
ATOM 2260 O O . ARG A 1 291 ? 3.454 18.257 -12.311 1.00 51.34 291 ARG A O 1
ATOM 2267 N N . ALA A 1 292 ? 5.055 17.477 -13.667 1.00 44.12 292 ALA A N 1
ATOM 2268 C CA . ALA A 1 292 ? 6.003 18.562 -13.375 1.00 44.12 292 ALA A CA 1
ATOM 2269 C C . ALA A 1 292 ? 5.423 19.981 -13.613 1.00 44.12 292 ALA A C 1
ATOM 2271 O O . ALA A 1 292 ? 5.928 20.945 -13.046 1.00 44.12 292 ALA A O 1
ATOM 2272 N N . ASN A 1 293 ? 4.346 20.096 -14.407 1.00 44.34 293 ASN A N 1
ATOM 2273 C CA . ASN A 1 293 ? 3.713 21.360 -14.795 1.00 44.34 293 ASN A CA 1
ATOM 2274 C C . ASN A 1 293 ? 2.253 21.512 -14.314 1.00 44.34 293 ASN A C 1
ATOM 2276 O O . ASN A 1 293 ? 1.618 22.514 -14.638 1.00 44.34 293 ASN A O 1
ATOM 2280 N N . GLU A 1 294 ? 1.691 20.547 -13.577 1.00 56.44 294 GLU A N 1
ATOM 2281 C CA . GLU A 1 294 ? 0.336 20.676 -13.018 1.00 56.44 294 GLU A CA 1
ATOM 2282 C C . GLU A 1 294 ? 0.417 21.200 -11.587 1.00 56.44 294 GLU A C 1
ATOM 2284 O O . GLU A 1 294 ? 0.855 20.502 -10.675 1.00 56.44 294 GLU A O 1
ATOM 2289 N N . TYR A 1 295 ? -0.008 22.447 -11.385 1.00 56.28 295 TYR A N 1
ATOM 2290 C CA . TYR A 1 295 ? -0.105 23.012 -10.047 1.00 56.28 295 TYR A CA 1
ATOM 2291 C C . TYR A 1 295 ? -1.374 22.501 -9.362 1.00 56.28 295 TYR A C 1
ATOM 2293 O O . TYR A 1 295 ? -2.488 22.889 -9.718 1.00 56.28 295 TYR A O 1
ATOM 2301 N N . LEU A 1 296 ? -1.201 21.639 -8.362 1.00 68.88 296 LEU A N 1
ATOM 2302 C CA . LEU A 1 296 ? -2.254 21.322 -7.409 1.00 68.88 296 LEU A CA 1
ATOM 2303 C C . LEU A 1 296 ? -2.253 22.386 -6.308 1.00 68.88 296 LEU A C 1
ATOM 2305 O O . LEU A 1 296 ? -1.219 22.634 -5.685 1.00 68.88 296 LEU A O 1
ATOM 2309 N N . ALA A 1 297 ? -3.409 23.005 -6.057 1.00 69.12 297 ALA A N 1
ATOM 2310 C CA . ALA A 1 297 ? -3.566 23.862 -4.888 1.00 69.12 297 ALA A CA 1
ATOM 2311 C C . ALA A 1 297 ? -3.246 23.056 -3.613 1.00 69.12 297 ALA A C 1
ATOM 2313 O O . ALA A 1 297 ? -3.637 21.888 -3.540 1.00 69.12 297 ALA A O 1
ATOM 2314 N N . PRO A 1 298 ? -2.550 23.634 -2.616 1.00 77.12 298 PRO A N 1
ATOM 2315 C CA . PRO A 1 298 ? -2.227 22.922 -1.386 1.00 77.12 298 PRO A CA 1
ATOM 2316 C C . PRO A 1 298 ? -3.476 22.293 -0.765 1.00 77.12 298 PRO A C 1
ATOM 2318 O O . PRO A 1 298 ? -4.454 22.985 -0.488 1.00 77.12 298 PRO A O 1
ATOM 2321 N N . LEU A 1 299 ? -3.441 20.977 -0.565 1.00 85.19 299 LEU A N 1
ATOM 2322 C CA . LEU A 1 299 ? -4.516 20.266 0.111 1.00 85.19 299 LEU A CA 1
ATOM 2323 C C . LEU A 1 299 ? -4.339 20.386 1.625 1.00 85.19 299 LEU A C 1
ATOM 2325 O O . LEU A 1 299 ? -3.226 20.258 2.140 1.00 85.19 299 LEU A O 1
ATOM 2329 N N . ASP A 1 300 ? -5.448 20.570 2.332 1.00 87.62 300 ASP A N 1
ATOM 2330 C CA . ASP A 1 300 ? -5.483 20.599 3.789 1.00 87.62 300 ASP A CA 1
ATOM 2331 C C . ASP A 1 300 ? -6.142 19.307 4.312 1.00 87.62 300 ASP A C 1
ATOM 2333 O O . ASP A 1 300 ? -7.321 19.071 4.039 1.00 87.62 300 ASP A O 1
ATOM 2337 N N . PRO A 1 301 ? -5.426 18.460 5.075 1.00 87.56 301 PRO A N 1
ATOM 2338 C CA . PRO A 1 301 ? -5.970 17.203 5.600 1.00 87.56 301 PRO A CA 1
ATOM 2339 C C . PRO A 1 301 ? -7.143 17.395 6.577 1.00 87.56 301 PRO A C 1
ATOM 2341 O O . PRO A 1 301 ? -7.865 16.440 6.883 1.00 87.56 301 PRO A O 1
ATOM 2344 N N . THR A 1 302 ? -7.345 18.598 7.113 1.00 87.12 302 THR A N 1
ATOM 2345 C CA . THR A 1 302 ? -8.445 18.883 8.039 1.00 87.12 302 THR A CA 1
ATOM 2346 C C . THR A 1 302 ? -9.776 19.072 7.325 1.00 87.12 302 THR A C 1
ATOM 2348 O O . THR A 1 302 ? -10.801 18.668 7.881 1.00 87.12 302 THR A O 1
ATOM 2351 N N . THR A 1 303 ? -9.742 19.603 6.100 1.00 90.25 303 THR A N 1
ATOM 2352 C CA . THR A 1 303 ? -10.917 19.980 5.301 1.00 90.25 303 THR A CA 1
ATOM 2353 C C . THR A 1 303 ? -11.111 19.104 4.065 1.00 90.25 303 THR A C 1
ATOM 2355 O O . THR A 1 303 ? -12.247 18.887 3.651 1.00 90.25 303 THR A O 1
ATOM 2358 N N . TYR A 1 304 ? -10.039 18.554 3.494 1.00 92.19 304 TYR A N 1
ATOM 2359 C CA . TYR A 1 304 ? -10.122 17.680 2.330 1.00 92.19 304 TYR A CA 1
ATOM 2360 C C . TYR A 1 304 ? -10.706 16.309 2.690 1.00 92.19 304 TYR A C 1
ATOM 2362 O O . TYR A 1 304 ? -10.315 15.700 3.687 1.00 92.19 304 TYR A O 1
ATOM 2370 N N . SER A 1 305 ? -11.590 15.796 1.833 1.00 95.62 305 SER A N 1
ATOM 2371 C CA . SER A 1 305 ? -12.074 14.415 1.862 1.00 95.62 305 SER A CA 1
ATOM 2372 C C . SER A 1 305 ? -11.957 13.795 0.477 1.00 95.62 305 SER A C 1
ATOM 2374 O O . SER A 1 305 ? -12.399 14.407 -0.493 1.00 95.62 305 SER A O 1
ATOM 2376 N N . GLY A 1 306 ? -11.415 12.584 0.383 1.00 95.75 306 GLY A N 1
ATOM 2377 C CA . GLY A 1 306 ? -11.240 11.900 -0.898 1.00 95.75 306 GLY A CA 1
ATOM 2378 C C . GLY A 1 306 ? -10.008 11.006 -0.951 1.00 95.75 306 GLY A C 1
ATOM 2379 O O . GLY A 1 306 ? -9.387 10.704 0.070 1.00 95.75 306 GLY A O 1
ATOM 2380 N N . SER A 1 307 ? -9.652 10.580 -2.155 1.00 95.88 307 SER A N 1
ATOM 2381 C CA . SER A 1 307 ? -8.474 9.763 -2.436 1.00 95.88 307 SER A CA 1
ATOM 2382 C C . SER A 1 307 ? -7.321 10.613 -2.953 1.00 95.88 307 SER A C 1
ATOM 2384 O O . SER A 1 307 ? -7.462 11.290 -3.967 1.00 95.88 307 SER A O 1
ATOM 2386 N N . VAL A 1 308 ? -6.164 10.525 -2.297 1.00 92.88 308 VAL A N 1
ATOM 2387 C CA . VAL A 1 308 ? -4.928 11.206 -2.711 1.00 92.88 308 VAL A CA 1
ATOM 2388 C C . VAL A 1 308 ? -3.785 10.211 -2.883 1.00 92.88 308 VAL A C 1
ATOM 2390 O O . VAL A 1 308 ? -3.765 9.165 -2.235 1.00 92.88 308 VAL A O 1
ATOM 2393 N N . SER A 1 309 ? -2.811 10.537 -3.725 1.00 90.31 309 SER A N 1
ATOM 2394 C CA . SER A 1 309 ? -1.530 9.836 -3.783 1.00 90.31 309 SER A CA 1
ATOM 2395 C C . SER A 1 309 ? -0.559 10.441 -2.777 1.00 90.31 309 SER A C 1
ATOM 2397 O O . SER A 1 309 ? -0.694 11.609 -2.391 1.00 90.31 309 SER A O 1
ATOM 2399 N N . HIS A 1 310 ? 0.453 9.681 -2.354 1.00 87.88 310 HIS A N 1
ATOM 2400 C CA . HIS A 1 310 ? 1.493 10.233 -1.483 1.00 87.88 310 HIS A CA 1
ATOM 2401 C C . HIS A 1 310 ? 2.242 11.390 -2.160 1.00 87.88 310 HIS A C 1
ATOM 2403 O O . HIS A 1 310 ? 2.545 12.399 -1.516 1.00 87.88 310 HIS A O 1
ATOM 2409 N N . ALA A 1 311 ? 2.444 11.286 -3.475 1.00 82.81 311 ALA A N 1
ATOM 2410 C CA . ALA A 1 311 ? 3.016 12.328 -4.319 1.00 82.81 311 ALA A CA 1
ATOM 2411 C C . ALA A 1 311 ? 2.272 13.676 -4.201 1.00 82.81 311 ALA A C 1
ATOM 2413 O O . ALA A 1 311 ? 2.903 14.720 -4.060 1.00 82.81 311 ALA A O 1
ATOM 2414 N N . GLN A 1 312 ? 0.935 13.680 -4.189 1.00 83.69 312 GLN A N 1
ATOM 2415 C CA . GLN A 1 312 ? 0.143 14.920 -4.121 1.00 83.69 312 GLN A CA 1
ATOM 2416 C C . GLN A 1 312 ? 0.283 15.679 -2.794 1.00 83.69 312 GLN A C 1
ATOM 2418 O O . GLN A 1 312 ? 0.052 16.887 -2.749 1.00 83.69 312 GLN A O 1
ATOM 2423 N N . ILE A 1 313 ? 0.639 14.987 -1.712 1.00 83.56 313 ILE A N 1
ATOM 2424 C CA . ILE A 1 313 ? 0.689 15.566 -0.362 1.00 83.56 313 ILE A CA 1
ATOM 2425 C C . ILE A 1 313 ? 2.120 15.783 0.147 1.00 83.56 313 ILE A C 1
ATOM 2427 O O . ILE A 1 313 ? 2.316 16.433 1.175 1.00 83.56 313 ILE A O 1
ATOM 2431 N N . SER A 1 314 ? 3.133 15.259 -0.552 1.00 77.75 314 SER A N 1
ATOM 2432 C CA . SER A 1 314 ? 4.539 15.387 -0.173 1.00 77.75 314 SER A CA 1
ATOM 2433 C C . SER A 1 314 ? 5.446 15.600 -1.385 1.00 77.75 314 SER A C 1
ATOM 2435 O O . SER A 1 314 ? 5.608 14.725 -2.227 1.00 77.75 314 SER A O 1
ATOM 2437 N N . LYS A 1 315 ? 6.136 16.748 -1.418 1.00 71.31 315 LYS A N 1
ATOM 2438 C CA . LYS A 1 315 ? 7.034 17.139 -2.522 1.00 71.31 315 LYS A CA 1
ATOM 2439 C C . LYS A 1 315 ? 8.251 16.222 -2.713 1.00 71.31 315 LYS A C 1
ATOM 2441 O O . LYS A 1 315 ? 8.909 16.306 -3.743 1.00 71.31 315 LYS A O 1
ATOM 2446 N N . SER A 1 316 ? 8.593 15.398 -1.721 1.00 70.94 316 SER A N 1
ATOM 2447 C CA . SER A 1 316 ? 9.715 14.449 -1.787 1.00 70.94 316 SER A CA 1
ATOM 2448 C C . SER A 1 316 ? 9.288 13.034 -2.187 1.00 70.94 316 SER A C 1
ATOM 2450 O O . SER A 1 316 ? 10.121 12.125 -2.203 1.00 70.94 316 SER A O 1
ATOM 2452 N N . ARG A 1 317 ? 7.999 12.834 -2.480 1.00 74.88 317 ARG A N 1
ATOM 2453 C CA . ARG A 1 317 ? 7.393 11.544 -2.820 1.00 74.88 317 ARG A CA 1
ATOM 2454 C C . ARG A 1 317 ? 6.878 11.562 -4.253 1.00 74.88 317 ARG A C 1
ATOM 2456 O O . ARG A 1 317 ? 6.583 12.620 -4.802 1.00 74.88 317 ARG A O 1
ATOM 2463 N N . TYR A 1 318 ? 6.809 10.383 -4.858 1.00 76.56 318 TYR A N 1
ATOM 2464 C CA . TYR A 1 318 ? 6.426 10.209 -6.265 1.00 76.56 318 TYR A CA 1
ATOM 2465 C C . TYR A 1 318 ? 5.451 9.042 -6.480 1.00 76.56 318 TYR A C 1
ATOM 2467 O O . TYR A 1 318 ? 5.065 8.764 -7.611 1.00 76.56 318 TYR A O 1
ATOM 2475 N N . ASP A 1 319 ? 5.041 8.380 -5.403 1.00 83.69 319 ASP A N 1
ATOM 2476 C CA . ASP A 1 319 ? 4.239 7.165 -5.396 1.00 83.69 319 ASP A CA 1
ATOM 2477 C C . ASP A 1 319 ? 2.734 7.431 -5.183 1.00 83.69 319 ASP A C 1
ATOM 2479 O O . ASP A 1 319 ? 2.312 8.524 -4.781 1.00 83.69 319 ASP A O 1
ATOM 2483 N N . GLY A 1 320 ? 1.916 6.425 -5.502 1.00 85.75 320 GLY A N 1
ATOM 2484 C CA . GLY A 1 320 ? 0.459 6.409 -5.345 1.00 85.75 320 GLY A CA 1
ATOM 2485 C C . GLY A 1 320 ? -0.335 6.924 -6.548 1.00 85.75 320 GLY A C 1
ATOM 2486 O O . GLY A 1 320 ? -1.564 6.834 -6.562 1.00 85.75 320 GLY A O 1
ATOM 2487 N N . ASN A 1 321 ? 0.337 7.486 -7.556 1.00 81.44 321 ASN A N 1
ATOM 2488 C CA . ASN A 1 321 ? -0.320 8.041 -8.745 1.00 81.44 321 ASN A CA 1
ATOM 2489 C C . ASN A 1 321 ? -0.910 6.956 -9.658 1.00 81.44 321 ASN A C 1
ATOM 2491 O O . ASN A 1 321 ? -1.910 7.215 -10.333 1.00 81.44 321 ASN A O 1
ATOM 2495 N N . ASP A 1 322 ? -0.332 5.752 -9.658 1.00 79.81 322 ASP A N 1
ATOM 2496 C CA . ASP A 1 322 ? -0.795 4.642 -10.496 1.00 79.81 322 ASP A CA 1
ATOM 2497 C C . ASP A 1 322 ? -2.218 4.214 -10.107 1.00 79.81 322 ASP A C 1
ATOM 2499 O O . ASP A 1 322 ? -3.148 4.205 -10.917 1.00 79.81 322 ASP A O 1
ATOM 2503 N N . ALA A 1 323 ? -2.425 4.011 -8.801 1.00 85.88 323 ALA A N 1
ATOM 2504 C CA . ALA A 1 323 ? -3.729 3.700 -8.230 1.00 85.88 323 ALA A CA 1
ATOM 2505 C C . ALA A 1 323 ? -4.781 4.752 -8.604 1.00 85.88 323 ALA A C 1
ATOM 2507 O O . ALA A 1 323 ? -5.864 4.411 -9.078 1.00 85.88 323 ALA A O 1
ATOM 2508 N N . LEU A 1 324 ? -4.474 6.043 -8.444 1.00 85.69 324 LEU A N 1
ATOM 2509 C CA . LEU A 1 324 ? -5.430 7.101 -8.773 1.00 85.69 324 LEU A CA 1
ATOM 2510 C C . LEU A 1 324 ? -5.749 7.179 -10.276 1.00 85.69 324 LEU A C 1
ATOM 2512 O O . LEU A 1 324 ? -6.881 7.522 -10.631 1.00 85.69 324 LEU A O 1
ATOM 2516 N N . SER A 1 325 ? -4.790 6.853 -11.147 1.00 79.31 325 SER A N 1
ATOM 2517 C CA . SER A 1 325 ? -4.989 6.830 -12.604 1.00 79.31 325 SER A CA 1
ATOM 2518 C C . SER A 1 325 ? -6.007 5.760 -13.004 1.00 79.31 325 SER A C 1
ATOM 2520 O O . SER A 1 325 ? -6.898 6.017 -13.816 1.00 79.31 325 SER A O 1
ATOM 2522 N N . TRP A 1 326 ? -5.946 4.591 -12.364 1.00 82.31 326 TRP A N 1
ATOM 2523 C CA . TRP A 1 326 ? -6.939 3.532 -12.537 1.00 82.31 326 TRP A CA 1
ATOM 2524 C C . TRP A 1 326 ? -8.281 3.856 -11.886 1.00 82.31 326 TRP A C 1
ATOM 2526 O O . TRP A 1 326 ? -9.336 3.610 -12.472 1.00 82.31 326 TRP A O 1
ATOM 2536 N N . LEU A 1 327 ? -8.273 4.399 -10.672 1.00 85.19 327 LEU A N 1
ATOM 2537 C CA . LEU A 1 327 ? -9.498 4.599 -9.900 1.00 85.19 327 LEU A CA 1
ATOM 2538 C C . LEU A 1 327 ? -10.343 5.771 -10.417 1.00 85.19 327 LEU A C 1
ATOM 2540 O O . LEU A 1 327 ? -11.570 5.663 -10.406 1.00 85.19 327 LEU A O 1
ATOM 2544 N N . PHE A 1 328 ? -9.710 6.845 -10.897 1.00 81.94 328 PHE A N 1
ATOM 2545 C CA . PHE A 1 328 ? -10.383 8.111 -11.218 1.00 81.94 328 PHE A CA 1
ATOM 2546 C C . PHE A 1 328 ? -10.015 8.717 -12.582 1.00 81.94 328 PHE A C 1
ATOM 2548 O O . PHE A 1 328 ? -10.559 9.768 -12.924 1.00 81.94 328 PHE A O 1
ATOM 2555 N N . GLY A 1 329 ? -9.082 8.111 -13.323 1.00 69.38 329 GLY A N 1
ATOM 2556 C CA . GLY A 1 329 ? -8.402 8.739 -14.460 1.00 69.38 329 GLY A CA 1
ATOM 2557 C C . GLY A 1 329 ? -8.687 8.164 -15.825 1.00 69.38 329 GLY A C 1
ATOM 2558 O O . GLY A 1 329 ? -9.763 7.637 -16.079 1.00 69.38 329 GLY A O 1
ATOM 2559 N N . GLU A 1 330 ? -7.684 8.274 -16.700 1.00 59.59 330 GLU A N 1
ATOM 2560 C CA . GLU A 1 330 ? -7.715 7.823 -18.100 1.00 59.59 330 GLU A CA 1
ATOM 2561 C C . GLU A 1 330 ? -8.120 6.351 -18.247 1.00 59.59 330 GLU A C 1
ATOM 2563 O O . GLU A 1 330 ? -8.675 5.963 -19.271 1.00 59.59 330 GLU A O 1
ATOM 2568 N N . PHE A 1 331 ? -7.868 5.540 -17.216 1.00 59.19 331 PHE A N 1
ATOM 2569 C CA . PHE A 1 331 ? -8.180 4.112 -17.206 1.00 59.19 331 PHE A CA 1
ATOM 2570 C C . PHE A 1 331 ? -9.395 3.759 -16.341 1.00 59.19 331 PHE A C 1
ATOM 2572 O O . PHE A 1 331 ? -9.737 2.581 -16.189 1.00 59.19 331 PHE A O 1
ATOM 2579 N N . ALA A 1 332 ? -10.056 4.754 -15.745 1.00 55.91 332 ALA A N 1
ATOM 2580 C CA . ALA A 1 332 ? -11.352 4.525 -15.136 1.00 55.91 332 ALA A CA 1
ATOM 2581 C C . ALA A 1 332 ? -12.369 4.245 -16.254 1.00 55.91 332 ALA A C 1
ATOM 2583 O O . ALA A 1 332 ? -12.403 4.988 -17.236 1.00 55.91 332 ALA A O 1
ATOM 2584 N N . PRO A 1 333 ? -13.207 3.197 -16.138 1.00 52.00 333 PRO A N 1
ATOM 2585 C CA . PRO A 1 333 ? -14.309 3.028 -17.068 1.00 52.00 333 PRO A CA 1
ATOM 2586 C C . PRO A 1 333 ? -15.148 4.306 -17.026 1.00 52.00 333 PRO A C 1
ATOM 2588 O O . PRO A 1 333 ? -15.496 4.790 -15.943 1.00 52.00 333 PRO A O 1
ATOM 2591 N N . ILE A 1 334 ? -15.404 4.880 -18.204 1.00 43.41 334 ILE A N 1
ATOM 2592 C CA . ILE A 1 334 ? -16.236 6.071 -18.361 1.00 43.41 334 ILE A CA 1
ATOM 2593 C C . ILE A 1 334 ? -17.548 5.773 -17.634 1.00 43.41 334 ILE A C 1
ATOM 2595 O O . ILE A 1 334 ? -18.206 4.782 -17.948 1.00 43.41 334 ILE A O 1
ATOM 2599 N N . LYS A 1 335 ? -17.907 6.584 -16.627 1.00 46.47 335 LYS A N 1
ATOM 2600 C CA . LYS A 1 335 ? -19.246 6.503 -16.035 1.00 46.47 335 LYS A CA 1
ATOM 2601 C C . LYS A 1 335 ? -20.214 6.742 -17.188 1.00 46.47 335 LYS A C 1
ATOM 2603 O O . LYS A 1 335 ? -20.230 7.850 -17.724 1.00 46.47 335 LYS A O 1
ATOM 2608 N N . GLU A 1 336 ? -20.957 5.714 -17.598 1.00 36.34 336 GLU A N 1
ATOM 2609 C CA . GLU A 1 336 ? -22.074 5.905 -18.516 1.00 36.34 336 GLU A CA 1
ATOM 2610 C C . GLU A 1 336 ? -22.941 7.005 -17.914 1.00 36.34 336 GLU A C 1
ATOM 2612 O O . GLU A 1 336 ? -23.340 6.936 -16.746 1.00 36.34 336 GLU A O 1
ATOM 2617 N N . SER A 1 337 ? -23.128 8.083 -18.672 1.00 34.03 337 SER A N 1
ATOM 2618 C CA . SER A 1 337 ? -24.019 9.153 -18.270 1.00 34.03 337 SER A CA 1
ATOM 2619 C C . SER A 1 337 ? -25.396 8.529 -18.123 1.00 34.03 337 SER A C 1
ATOM 2621 O O . SER A 1 337 ? -26.008 8.156 -19.120 1.00 34.03 337 SER A O 1
ATOM 2623 N N . THR A 1 338 ? -25.872 8.393 -16.891 1.00 35.47 338 THR A N 1
ATOM 2624 C CA . THR A 1 338 ? -27.285 8.150 -16.632 1.00 35.47 338 THR A CA 1
ATOM 2625 C C . THR A 1 338 ? -28.041 9.382 -17.118 1.00 35.47 338 THR A C 1
ATOM 2627 O O . THR A 1 338 ? -28.129 10.378 -16.397 1.00 35.47 338 THR A O 1
ATOM 2630 N N . SER A 1 339 ? -28.459 9.344 -18.383 1.00 34.41 339 SER A N 1
ATOM 2631 C CA . SER A 1 339 ? -29.485 10.207 -18.968 1.00 34.41 339 SER A CA 1
ATOM 2632 C C . SER A 1 339 ? -30.863 9.763 -18.515 1.00 34.41 339 SER A C 1
ATOM 2634 O O . SER A 1 339 ? -31.095 8.531 -18.570 1.00 34.41 339 SER A O 1
#

pLDDT: mean 78.46, std 19.99, range [27.89, 98.81]